Protein AF-A0A1Z9PW45-F1 (afdb_monomer_lite)

Foldseek 3Di:
DEDEPVVVQVVLVVQQKHFAEFEDEPQFTAWTWIARRPPRAIAIAGEDPVYGYGDDPPHHYKYWDFDDQPPDDDPLCVLLVVPDPPPDDPDPPPPDPVVPDPCPVVVVVVVVPPPPPPDPDDPVNSVVVSVVVVVQVVCLVLPVPPQKWKWKDAAQWIWTQDPVRDITIIGIPPDGDPRDIDIHIYHYPVCCVVCVNCVVVSRVVSVVSSVVVVVVVVVVVVVVVVVVVVCVVVVVVVVVVLVVVLVVLVVVLVVLVVVLVVLVVVLVVLVVVLVVLVVVPPPDDDPVSVVVSVVSNVVSVVVNVVSVVVNVVSVVVNVVSVVVSVVSVVVVVVVVVSVVSVVVSVVVVVVVVVVD

Structure (mmCIF, N/CA/C/O backbone):
data_AF-A0A1Z9PW45-F1
#
_entry.id   AF-A0A1Z9PW45-F1
#
loop_
_atom_site.group_PDB
_atom_site.id
_atom_site.type_symbol
_atom_site.label_atom_id
_atom_site.label_alt_id
_atom_site.label_comp_id
_atom_site.label_asym_id
_atom_site.label_entity_id
_atom_site.label_seq_id
_atom_site.pdbx_PDB_ins_code
_atom_site.Cartn_x
_atom_site.Cartn_y
_atom_site.Cartn_z
_atom_site.occupancy
_atom_site.B_iso_or_equiv
_atom_site.auth_seq_id
_atom_site.auth_comp_id
_atom_site.auth_asym_id
_atom_site.auth_atom_id
_atom_site.pdbx_PDB_model_num
ATOM 1 N N . MET A 1 1 ? 29.075 20.748 -27.378 1.00 46.56 1 MET A N 1
ATOM 2 C CA . MET A 1 1 ? 29.720 20.042 -28.518 1.00 46.56 1 MET A CA 1
ATOM 3 C C . MET A 1 1 ? 28.614 19.424 -29.353 1.00 46.56 1 MET A C 1
ATOM 5 O O . MET A 1 1 ? 27.861 18.635 -28.797 1.00 46.56 1 MET A O 1
ATOM 9 N N . SER A 1 2 ? 28.481 19.787 -30.630 1.00 52.50 2 SER A N 1
ATOM 10 C CA . SER A 1 2 ? 27.418 19.263 -31.496 1.00 52.50 2 SER A CA 1
ATOM 11 C C . SER A 1 2 ? 27.718 17.816 -31.904 1.00 52.50 2 SER A C 1
ATOM 13 O O . SER A 1 2 ? 28.616 17.524 -32.699 1.00 52.50 2 SER A O 1
ATOM 15 N N . LEU A 1 3 ? 26.982 16.880 -31.311 1.00 64.94 3 LEU A N 1
ATOM 16 C CA . LEU A 1 3 ? 27.004 15.465 -31.675 1.00 64.94 3 LEU A CA 1
ATOM 17 C C . LEU A 1 3 ? 25.865 15.213 -32.659 1.00 64.94 3 LEU A C 1
ATOM 19 O O . LEU A 1 3 ? 24.746 15.655 -32.436 1.00 64.94 3 LEU A O 1
ATOM 23 N N . SER A 1 4 ? 26.130 14.494 -33.751 1.00 75.50 4 SER A N 1
ATOM 24 C CA . SER A 1 4 ? 25.072 14.143 -34.701 1.00 75.50 4 SER A CA 1
ATOM 25 C C . SER A 1 4 ? 24.532 12.739 -34.439 1.00 75.50 4 SER A C 1
ATOM 27 O O . SER A 1 4 ? 25.301 11.781 -34.302 1.00 75.50 4 SER A O 1
ATOM 29 N N . ILE A 1 5 ? 23.201 12.601 -34.453 1.00 77.62 5 ILE A N 1
ATOM 30 C CA . ILE A 1 5 ? 22.491 11.315 -34.313 1.00 77.62 5 ILE A CA 1
ATOM 31 C C . ILE A 1 5 ? 23.009 10.300 -35.341 1.00 77.62 5 ILE A C 1
ATOM 33 O O . ILE A 1 5 ? 23.229 9.134 -35.028 1.00 77.62 5 ILE A O 1
ATOM 37 N N . ASN A 1 6 ? 23.318 10.757 -36.557 1.00 78.12 6 ASN A N 1
ATOM 38 C CA . ASN A 1 6 ? 23.857 9.911 -37.623 1.00 78.12 6 ASN A CA 1
ATOM 39 C C . ASN A 1 6 ? 25.238 9.313 -37.300 1.00 78.12 6 ASN A C 1
ATOM 41 O O . ASN A 1 6 ? 25.523 8.185 -37.705 1.00 78.12 6 ASN A O 1
ATOM 45 N N . LYS A 1 7 ? 26.111 10.035 -36.581 1.00 80.56 7 LYS A N 1
ATOM 46 C CA . LYS A 1 7 ? 27.404 9.488 -36.135 1.00 80.56 7 LYS A CA 1
ATOM 47 C C . LYS A 1 7 ? 27.197 8.440 -35.043 1.00 80.56 7 LYS A C 1
ATOM 49 O O . LYS A 1 7 ? 27.779 7.362 -35.143 1.00 80.56 7 LYS A O 1
ATOM 54 N N . LEU A 1 8 ? 26.326 8.720 -34.073 1.00 81.12 8 LEU A N 1
ATOM 55 C CA . LEU A 1 8 ? 25.964 7.769 -33.018 1.00 81.12 8 LEU A CA 1
ATOM 56 C C . LEU A 1 8 ? 25.347 6.491 -33.609 1.00 81.12 8 LEU A C 1
ATOM 58 O O . LEU A 1 8 ? 25.787 5.391 -33.290 1.00 81.12 8 LEU A O 1
ATOM 62 N N . GLY A 1 9 ? 24.418 6.625 -34.558 1.00 81.81 9 GLY A N 1
ATOM 63 C CA . GLY A 1 9 ? 23.798 5.496 -35.250 1.00 81.81 9 GLY A CA 1
ATOM 64 C C . GLY A 1 9 ? 24.804 4.609 -35.989 1.00 81.81 9 GLY A C 1
ATOM 65 O O . GLY A 1 9 ? 24.671 3.390 -35.971 1.00 81.81 9 GLY A O 1
ATOM 66 N N . LYS A 1 10 ? 25.860 5.180 -36.591 1.00 83.75 10 LYS A N 1
ATOM 67 C CA . LYS A 1 10 ? 26.942 4.389 -37.212 1.00 83.75 10 LYS A CA 1
ATOM 68 C C . LYS A 1 10 ? 27.765 3.606 -36.189 1.00 83.75 10 LYS A C 1
ATOM 70 O O . LYS A 1 10 ? 28.232 2.519 -36.512 1.00 83.75 10 LYS A O 1
ATOM 75 N N . ILE A 1 11 ? 27.978 4.156 -34.995 1.00 84.06 11 ILE A N 1
ATOM 76 C CA . ILE A 1 11 ? 28.721 3.489 -33.917 1.00 84.06 11 ILE A CA 1
ATOM 77 C C . ILE A 1 11 ? 27.884 2.344 -33.337 1.00 84.06 11 ILE A C 1
ATOM 79 O O . ILE A 1 11 ? 28.384 1.230 -33.223 1.00 84.06 11 ILE A O 1
ATOM 83 N N . LEU A 1 12 ? 26.603 2.600 -33.066 1.00 84.12 12 LEU A N 1
ATOM 84 C CA . LEU A 1 12 ? 25.647 1.610 -32.567 1.00 84.12 12 LEU A CA 1
ATOM 85 C C . LEU A 1 12 ? 25.460 0.441 -33.546 1.00 84.12 12 LEU A C 1
ATOM 87 O O . LEU A 1 12 ? 25.544 -0.715 -33.140 1.00 84.12 12 LEU A O 1
ATOM 91 N N . LYS A 1 13 ? 25.332 0.723 -34.850 1.00 84.56 13 LYS A N 1
ATOM 92 C CA . LYS A 1 13 ? 25.194 -0.319 -35.884 1.00 84.56 13 LYS A CA 1
ATOM 93 C C . LYS A 1 13 ? 26.393 -1.261 -35.978 1.00 84.56 13 LYS A C 1
ATOM 95 O O . LYS A 1 13 ? 26.223 -2.401 -36.378 1.00 84.56 13 LYS A O 1
ATOM 100 N N . LYS A 1 14 ? 27.602 -0.813 -35.616 1.00 83.50 14 LYS A N 1
ATOM 101 C CA . LYS A 1 14 ? 28.796 -1.684 -35.567 1.00 83.50 14 LYS A CA 1
ATOM 102 C C . LYS A 1 14 ? 28.764 -2.687 -34.407 1.00 83.50 14 LYS A C 1
ATOM 104 O O . LYS A 1 14 ? 29.667 -3.513 -34.307 1.00 83.50 14 LYS A O 1
ATOM 109 N N . LYS A 1 15 ? 27.802 -2.544 -33.498 1.00 82.38 15 LYS A N 1
ATOM 110 C CA . LYS A 1 15 ? 27.625 -3.335 -32.277 1.00 82.38 15 LYS A CA 1
ATOM 111 C C . LYS A 1 15 ? 26.201 -3.885 -32.180 1.00 82.38 15 LYS A C 1
ATOM 113 O O . LYS A 1 15 ? 25.702 -4.060 -31.079 1.00 82.38 15 LYS A O 1
ATOM 118 N N . ASP A 1 16 ? 25.546 -4.068 -33.326 1.00 85.62 16 ASP A N 1
ATOM 119 C CA . ASP A 1 16 ? 24.215 -4.673 -33.440 1.00 85.62 16 ASP A CA 1
ATOM 120 C C . ASP A 1 16 ? 23.095 -3.916 -32.705 1.00 85.62 16 ASP A C 1
ATOM 122 O O . ASP A 1 16 ? 22.067 -4.480 -32.328 1.00 85.62 16 ASP A O 1
ATOM 126 N N . TRP A 1 17 ? 23.259 -2.595 -32.563 1.00 86.56 17 TRP A N 1
ATOM 127 C CA . TRP A 1 17 ? 22.232 -1.682 -32.064 1.00 86.56 17 TRP A CA 1
ATOM 128 C C . TRP A 1 17 ? 21.680 -0.793 -33.182 1.00 86.56 17 TRP A C 1
ATOM 130 O O . TRP A 1 17 ? 22.425 -0.196 -33.964 1.00 86.56 17 TRP A O 1
ATOM 140 N N . ILE A 1 18 ? 20.357 -0.639 -33.225 1.00 87.94 18 ILE A N 1
ATOM 141 C CA . ILE A 1 18 ? 19.654 0.215 -34.189 1.00 87.94 18 ILE A CA 1
ATOM 142 C C . ILE A 1 18 ? 18.841 1.271 -33.443 1.00 87.94 18 ILE A C 1
ATOM 144 O O . ILE A 1 18 ? 18.120 0.956 -32.502 1.00 87.94 18 ILE A O 1
ATOM 148 N N . ILE A 1 19 ? 18.931 2.526 -33.887 1.00 87.06 19 ILE A N 1
ATOM 149 C CA . ILE A 1 19 ? 18.067 3.609 -33.404 1.00 87.06 19 ILE A CA 1
ATOM 150 C C . ILE A 1 19 ? 16.671 3.423 -34.000 1.00 87.06 19 ILE A C 1
ATOM 152 O O . ILE A 1 19 ? 16.528 3.373 -35.222 1.00 87.06 19 ILE A O 1
ATOM 156 N N . LYS A 1 20 ? 15.658 3.327 -33.137 1.00 85.06 20 LYS A N 1
ATOM 157 C CA . LYS A 1 20 ? 14.257 3.134 -33.520 1.00 85.06 20 LYS A CA 1
ATOM 158 C C . LYS A 1 20 ? 13.473 4.444 -33.493 1.00 85.06 20 LYS A C 1
ATOM 160 O O . LYS A 1 20 ? 12.796 4.762 -34.463 1.00 85.06 20 LYS A O 1
ATOM 165 N N . LYS A 1 21 ? 13.556 5.178 -32.381 1.00 86.44 21 LYS A N 1
ATOM 166 C CA . LYS A 1 21 ? 12.777 6.397 -32.119 1.00 86.44 21 LYS A CA 1
ATOM 167 C C . LYS A 1 21 ? 13.630 7.432 -31.411 1.00 86.44 21 LYS A C 1
ATOM 169 O O . LYS A 1 21 ? 14.526 7.074 -30.643 1.00 86.44 21 LYS A O 1
ATOM 174 N N . THR A 1 22 ? 13.320 8.698 -31.630 1.00 86.31 22 THR A N 1
ATOM 175 C CA . THR A 1 22 ? 13.886 9.815 -30.877 1.00 86.31 22 THR A CA 1
ATOM 176 C C . THR A 1 22 ? 12.772 10.544 -30.143 1.00 86.31 22 THR A C 1
ATOM 178 O O . THR A 1 22 ? 11.649 10.634 -30.633 1.00 86.31 22 THR A O 1
ATOM 181 N N . PHE A 1 23 ? 13.078 11.042 -28.952 1.00 85.81 23 PHE A N 1
ATOM 182 C CA . PHE A 1 23 ? 12.145 11.805 -28.138 1.00 85.81 23 PHE A CA 1
ATOM 183 C C . PHE A 1 23 ? 12.730 13.178 -27.853 1.00 85.81 23 PHE A C 1
ATOM 185 O O . PHE A 1 23 ? 13.861 13.281 -27.359 1.00 85.81 23 PHE A O 1
ATOM 192 N N . SER A 1 24 ? 11.956 14.218 -28.140 1.00 83.62 24 SER A N 1
ATOM 193 C CA . SER A 1 24 ? 12.410 15.600 -28.071 1.00 83.62 24 SER A CA 1
ATOM 194 C C . SER A 1 24 ? 11.581 16.460 -27.125 1.00 83.62 24 SER A C 1
ATOM 196 O O . SER A 1 24 ? 10.368 16.302 -26.992 1.00 83.62 24 SER A O 1
ATOM 198 N N . VAL A 1 25 ? 12.255 17.405 -26.472 1.00 82.00 25 VAL A N 1
ATOM 199 C CA . VAL A 1 25 ? 11.641 18.486 -25.691 1.00 82.00 25 VAL A CA 1
ATOM 200 C C . VAL A 1 25 ? 12.074 19.792 -26.341 1.00 82.00 25 VAL A C 1
ATOM 202 O O . VAL A 1 25 ? 13.268 20.037 -26.505 1.00 82.00 25 VAL A O 1
ATOM 205 N N . SER A 1 26 ? 11.112 20.619 -26.758 1.00 76.62 26 SER A N 1
ATOM 206 C CA . SER A 1 26 ? 11.378 21.918 -27.402 1.00 76.62 26 SER A CA 1
ATOM 207 C C . SER A 1 26 ? 12.339 21.851 -28.608 1.00 76.62 26 SER A C 1
ATOM 209 O O . SER A 1 26 ? 13.113 22.775 -28.832 1.00 76.62 26 SER A O 1
ATOM 211 N N . GLY A 1 27 ? 12.299 20.759 -29.384 1.00 71.62 27 GLY A N 1
ATOM 212 C CA . GLY A 1 27 ? 13.137 20.560 -30.580 1.00 71.62 27 GLY A CA 1
ATOM 213 C C . GLY A 1 27 ? 14.527 19.964 -30.321 1.00 71.62 27 GLY A C 1
ATOM 214 O O . GLY A 1 27 ? 15.254 19.692 -31.272 1.00 71.62 27 GLY A O 1
ATOM 215 N N . MET A 1 28 ? 14.883 19.707 -29.060 1.00 80.31 28 MET A N 1
ATOM 216 C CA . MET A 1 28 ? 16.151 19.079 -28.676 1.00 80.31 28 MET A CA 1
ATOM 217 C C . MET A 1 28 ? 15.924 17.618 -28.301 1.00 80.31 28 MET A C 1
ATOM 219 O O . MET A 1 28 ? 14.996 17.304 -27.554 1.00 80.31 28 MET A O 1
ATOM 223 N N . CYS A 1 29 ? 16.768 16.715 -28.798 1.00 83.06 29 CYS A N 1
ATOM 224 C CA . CYS A 1 29 ? 16.672 15.290 -28.497 1.00 83.06 29 CYS A CA 1
ATOM 225 C C . CYS A 1 29 ? 17.101 15.016 -27.045 1.00 83.06 29 CYS A C 1
ATOM 227 O O . CYS A 1 29 ? 18.241 15.287 -26.673 1.00 83.06 29 CYS A O 1
ATOM 229 N N . VAL A 1 30 ? 16.207 14.435 -26.241 1.00 85.12 30 VAL A N 1
ATOM 230 C CA . VAL A 1 30 ? 16.452 14.106 -24.823 1.00 85.12 30 VAL A CA 1
ATOM 231 C C . VAL A 1 30 ? 16.630 12.602 -24.622 1.00 85.12 30 VAL A C 1
ATOM 233 O O . VAL A 1 30 ? 17.511 12.184 -23.869 1.00 85.12 30 VAL A O 1
ATOM 236 N N . TYR A 1 31 ? 15.847 11.779 -25.328 1.00 88.31 31 TYR A N 1
ATOM 237 C CA . TYR A 1 31 ? 15.970 10.320 -25.275 1.00 88.31 31 TYR A CA 1
ATOM 238 C C . TYR A 1 31 ? 16.036 9.697 -26.669 1.00 88.31 31 TYR A C 1
ATOM 240 O O . TYR A 1 31 ? 15.393 10.164 -27.607 1.00 88.31 31 TYR A O 1
ATOM 248 N N . ILE A 1 32 ? 16.782 8.600 -26.794 1.00 89.00 32 ILE A N 1
ATOM 249 C CA . ILE A 1 32 ? 16.846 7.777 -28.008 1.00 89.00 32 ILE A CA 1
ATOM 250 C C . ILE A 1 32 ? 16.482 6.335 -27.650 1.00 89.00 32 ILE A C 1
ATOM 252 O O . ILE A 1 32 ? 17.131 5.735 -26.795 1.00 89.00 32 ILE A O 1
ATOM 256 N N . GLU A 1 33 ? 15.483 5.760 -28.324 1.00 89.19 33 GLU A N 1
ATOM 257 C CA . GLU A 1 33 ? 15.202 4.322 -28.264 1.00 89.19 33 GLU A CA 1
ATOM 258 C C . GLU A 1 33 ? 16.148 3.562 -29.180 1.00 89.19 33 GLU A C 1
ATOM 260 O O . GLU A 1 33 ? 16.136 3.754 -30.398 1.00 89.19 33 GLU A O 1
ATOM 265 N N . ILE A 1 34 ? 16.931 2.659 -28.595 1.00 90.00 34 ILE A N 1
ATOM 266 C CA . ILE A 1 34 ? 17.780 1.722 -29.323 1.00 90.00 34 ILE A CA 1
ATOM 267 C C . ILE A 1 34 ? 17.254 0.295 -29.160 1.00 90.00 34 ILE A C 1
ATOM 269 O O . ILE A 1 34 ? 16.737 -0.073 -28.105 1.00 90.00 34 ILE A O 1
ATOM 273 N N . LEU A 1 35 ? 17.399 -0.508 -30.208 1.00 89.25 35 LEU A N 1
ATOM 274 C CA . LEU A 1 35 ? 17.015 -1.915 -30.270 1.00 89.25 35 LEU A CA 1
ATOM 275 C C . LEU A 1 35 ? 18.256 -2.763 -30.548 1.00 89.25 35 LEU A C 1
ATOM 277 O O . LEU A 1 35 ? 18.976 -2.483 -31.507 1.00 89.25 35 LEU A O 1
ATOM 281 N N . HIS A 1 36 ? 18.477 -3.798 -29.743 1.00 88.12 36 HIS A N 1
ATOM 282 C CA . HIS A 1 36 ? 19.478 -4.819 -30.034 1.00 88.12 36 HIS A CA 1
ATOM 283 C C . HIS A 1 36 ? 18.914 -5.818 -31.043 1.00 88.12 36 HIS A C 1
ATOM 285 O O . HIS A 1 36 ? 17.827 -6.358 -30.819 1.00 88.12 36 HIS A O 1
ATOM 291 N N . ILE A 1 37 ? 19.641 -6.076 -32.128 1.00 85.06 37 ILE A N 1
ATOM 292 C CA . ILE A 1 37 ? 19.164 -6.920 -33.233 1.00 85.06 37 ILE A CA 1
ATOM 293 C C . ILE A 1 37 ? 18.942 -8.361 -32.761 1.00 85.06 37 ILE A C 1
ATOM 295 O O . ILE A 1 37 ? 17.867 -8.913 -32.981 1.00 85.06 37 ILE A O 1
ATOM 299 N N . ASP A 1 38 ? 19.908 -8.938 -32.045 1.00 83.12 38 ASP A N 1
ATOM 300 C CA . ASP A 1 38 ? 19.882 -10.374 -31.735 1.00 83.12 38 ASP A CA 1
ATOM 301 C C . ASP A 1 38 ? 18.920 -10.742 -30.601 1.00 83.12 38 ASP A C 1
ATOM 303 O O . ASP A 1 38 ? 18.388 -11.848 -30.559 1.00 83.12 38 ASP A O 1
ATOM 307 N N . SER A 1 39 ? 18.685 -9.820 -29.663 1.00 81.19 39 SER A N 1
ATOM 308 C CA . SER A 1 39 ? 17.869 -10.090 -28.468 1.00 81.19 39 SER A CA 1
ATOM 309 C C . SER A 1 39 ? 16.482 -9.456 -28.530 1.00 81.19 39 SER A C 1
ATOM 311 O O . SER A 1 39 ? 15.639 -9.739 -27.680 1.00 81.19 39 SER A O 1
ATOM 313 N N . GLY A 1 40 ? 16.242 -8.556 -29.491 1.00 81.38 40 GLY A N 1
ATOM 314 C CA . GLY A 1 40 ? 15.007 -7.777 -29.590 1.00 81.38 40 GLY A CA 1
ATOM 315 C C . GLY A 1 40 ? 14.768 -6.825 -28.409 1.00 81.38 40 GLY A C 1
ATOM 316 O O . GLY A 1 40 ? 13.682 -6.254 -28.288 1.00 81.38 40 GLY A O 1
ATOM 317 N N . LYS A 1 41 ? 15.752 -6.647 -27.516 1.00 83.44 41 LYS A N 1
ATOM 318 C CA . LYS A 1 41 ? 15.622 -5.812 -26.316 1.00 83.44 41 LYS A CA 1
ATOM 319 C C . LYS A 1 41 ? 15.823 -4.338 -26.645 1.00 83.44 41 LYS A C 1
ATOM 321 O O . LYS A 1 41 ? 16.719 -3.969 -27.402 1.00 83.44 41 LYS A O 1
ATOM 326 N N . THR A 1 42 ? 14.995 -3.495 -26.032 1.00 87.94 42 THR A N 1
ATOM 327 C CA . THR A 1 42 ? 15.045 -2.038 -26.195 1.00 87.94 42 THR A CA 1
ATOM 328 C C . THR A 1 42 ? 15.621 -1.352 -24.965 1.00 87.94 42 THR A C 1
ATOM 330 O O . THR A 1 42 ? 15.235 -1.687 -23.844 1.00 87.94 42 THR A O 1
ATOM 333 N N . ILE A 1 43 ? 16.477 -0.357 -25.181 1.00 88.88 43 ILE A N 1
ATOM 334 C CA . ILE A 1 43 ? 17.075 0.497 -24.146 1.00 88.88 43 ILE A CA 1
ATOM 335 C C . ILE A 1 43 ? 16.862 1.956 -24.546 1.00 88.88 43 ILE A C 1
ATOM 337 O O . ILE A 1 43 ? 16.809 2.282 -25.732 1.00 88.88 43 ILE A O 1
ATOM 341 N N . PHE A 1 44 ? 16.747 2.837 -23.560 1.00 90.88 44 PHE A N 1
ATOM 342 C CA . PHE A 1 44 ? 16.772 4.277 -23.769 1.00 90.88 44 PHE A CA 1
ATOM 343 C C . PHE A 1 44 ? 18.142 4.856 -23.452 1.00 90.88 44 PHE A C 1
ATOM 345 O O . PHE A 1 44 ? 18.709 4.594 -22.394 1.00 90.88 44 PHE A O 1
ATOM 352 N N . ILE A 1 45 ? 18.652 5.681 -24.360 1.00 88.81 45 ILE A N 1
ATOM 353 C CA . ILE A 1 45 ? 19.817 6.523 -24.109 1.00 88.81 45 ILE A CA 1
ATOM 354 C C . ILE A 1 45 ? 19.316 7.913 -23.731 1.00 88.81 45 ILE A C 1
ATOM 356 O O . ILE A 1 45 ? 18.630 8.546 -24.530 1.00 88.81 45 ILE A O 1
ATOM 360 N N . TYR A 1 46 ? 19.675 8.390 -22.544 1.00 89.44 46 TYR A N 1
ATOM 361 C CA . TYR A 1 46 ? 19.481 9.769 -22.119 1.00 89.44 46 TYR A CA 1
ATOM 362 C C . TYR A 1 46 ? 20.640 10.647 -22.598 1.00 89.44 46 TYR A C 1
ATOM 364 O O . TYR A 1 46 ? 21.820 10.341 -22.375 1.00 89.44 46 TYR A O 1
ATOM 372 N N . ILE A 1 47 ? 20.292 11.760 -23.239 1.00 86.19 47 ILE A N 1
ATOM 373 C CA . ILE A 1 47 ? 21.227 12.784 -23.695 1.00 86.19 47 ILE A CA 1
ATOM 374 C C . ILE A 1 47 ? 21.279 13.880 -22.624 1.00 86.19 47 ILE A C 1
ATOM 376 O O . ILE A 1 47 ? 20.297 14.595 -22.430 1.00 86.19 47 ILE A O 1
ATOM 380 N N . PRO A 1 48 ? 22.400 14.037 -21.898 1.00 82.00 48 PRO A N 1
ATOM 381 C CA . PRO A 1 48 ? 22.511 15.099 -20.910 1.00 82.00 48 PRO A CA 1
ATOM 382 C C . PRO A 1 48 ? 22.584 16.475 -21.577 1.00 82.00 48 PRO A C 1
ATOM 384 O O . PRO A 1 48 ? 23.185 16.630 -22.638 1.00 82.00 48 PRO A O 1
ATOM 387 N N . SER A 1 49 ? 22.064 17.489 -20.882 1.00 78.81 49 SER A N 1
ATOM 388 C CA . SER A 1 49 ? 21.902 18.875 -21.356 1.00 78.81 49 SER A CA 1
ATOM 389 C C . SER A 1 49 ? 23.184 19.591 -21.796 1.00 78.81 49 SER A C 1
ATOM 391 O O . SER A 1 49 ? 23.114 20.650 -22.404 1.00 78.81 49 SER A O 1
ATOM 393 N N . LYS A 1 50 ? 24.366 19.032 -21.508 1.00 77.50 50 LYS A N 1
ATOM 394 C CA . LYS A 1 50 ? 25.653 19.531 -22.025 1.00 77.50 50 LYS A CA 1
ATOM 395 C C . LYS A 1 50 ? 25.867 19.246 -23.521 1.00 77.50 50 LYS A C 1
ATOM 397 O O . LYS A 1 50 ? 26.825 19.758 -24.110 1.00 77.50 50 LYS A O 1
ATOM 402 N N . TYR A 1 51 ? 25.036 18.390 -24.116 1.00 77.62 51 TYR A N 1
ATOM 403 C CA . TYR A 1 51 ? 25.072 18.058 -25.534 1.00 77.62 51 TYR A CA 1
ATOM 404 C C . TYR A 1 51 ? 23.825 18.579 -26.235 1.00 77.62 51 TYR A C 1
ATOM 406 O O . TYR A 1 51 ? 22.706 18.266 -25.843 1.00 77.62 51 TYR A O 1
ATOM 414 N N . ASP A 1 52 ? 24.055 19.298 -27.327 1.00 72.38 52 ASP A N 1
ATOM 415 C CA . ASP A 1 52 ? 23.007 19.783 -28.211 1.00 72.38 52 ASP A CA 1
ATOM 416 C C . ASP A 1 52 ? 22.899 18.828 -29.395 1.00 72.38 52 ASP A C 1
ATOM 418 O O . ASP A 1 52 ? 23.847 18.677 -30.179 1.00 72.38 52 ASP A O 1
ATOM 422 N N . ILE A 1 53 ? 21.765 18.134 -29.476 1.00 76.44 53 ILE A N 1
ATOM 423 C CA . ILE A 1 53 ? 21.462 17.180 -30.538 1.00 76.44 53 ILE A CA 1
ATOM 424 C C . ILE A 1 53 ? 20.095 17.542 -31.116 1.00 76.44 53 ILE A C 1
ATOM 426 O O . ILE A 1 53 ? 19.059 17.276 -30.507 1.00 76.44 53 ILE A O 1
ATOM 430 N N . GLU A 1 54 ? 20.110 18.144 -32.301 1.00 73.44 54 GLU A N 1
ATOM 431 C CA . GLU A 1 54 ? 18.900 18.409 -33.079 1.00 73.44 54 GLU A CA 1
ATOM 432 C C . GLU A 1 54 ? 18.330 17.096 -33.628 1.00 73.44 54 GLU A C 1
ATOM 434 O O . GLU A 1 54 ? 19.076 16.179 -34.006 1.00 73.44 54 GLU A O 1
ATOM 439 N N . THR A 1 55 ? 17.001 16.992 -33.668 1.00 66.94 55 THR A N 1
ATOM 440 C CA . THR A 1 55 ? 16.337 15.836 -34.267 1.00 66.94 55 THR A CA 1
ATOM 441 C C . THR A 1 55 ? 16.488 15.883 -35.786 1.00 66.94 55 THR A C 1
ATOM 443 O O . THR A 1 55 ? 16.319 16.917 -36.426 1.00 66.94 55 THR A O 1
ATOM 446 N N . THR A 1 56 ? 16.880 14.759 -36.388 1.00 63.62 56 THR A N 1
ATOM 447 C CA . THR A 1 56 ? 17.013 14.652 -37.849 1.00 63.62 56 THR A CA 1
ATOM 448 C C . THR A 1 56 ? 15.798 13.958 -38.437 1.00 63.62 56 THR A C 1
ATOM 450 O O . THR A 1 56 ? 15.384 12.934 -37.899 1.00 63.62 56 THR A O 1
ATOM 453 N N . GLU A 1 57 ? 15.334 14.420 -39.600 1.00 59.25 57 GLU A N 1
ATOM 454 C CA . GLU A 1 57 ? 14.146 13.922 -40.326 1.00 59.25 57 GLU A CA 1
ATOM 455 C C . GLU A 1 57 ? 14.150 12.409 -40.634 1.00 59.25 57 GLU A C 1
ATOM 457 O O . GLU A 1 57 ? 13.126 11.835 -40.987 1.00 59.25 57 GLU A O 1
ATOM 462 N N . ASN A 1 58 ? 15.294 11.738 -40.488 1.00 63.91 58 ASN A N 1
ATOM 463 C CA . ASN A 1 58 ? 15.466 10.323 -40.816 1.00 63.91 58 ASN A CA 1
ATOM 464 C C . ASN A 1 58 ? 14.878 9.340 -39.783 1.00 63.91 58 ASN A C 1
ATOM 466 O O . ASN A 1 58 ? 14.875 8.139 -40.052 1.00 63.91 58 ASN A O 1
ATOM 470 N N . TYR A 1 59 ? 14.448 9.802 -38.605 1.00 70.50 59 TYR A N 1
ATOM 471 C CA . TYR A 1 59 ? 13.928 8.947 -37.530 1.00 70.50 59 TYR A CA 1
ATOM 472 C C . TYR A 1 59 ? 12.560 9.440 -37.050 1.00 70.50 59 TYR A C 1
ATOM 474 O O . TYR A 1 59 ? 12.261 10.628 -37.143 1.00 70.50 59 TYR A O 1
ATOM 482 N N . GLU A 1 60 ? 11.735 8.532 -36.516 1.00 74.94 60 GLU A N 1
ATOM 483 C CA . GLU A 1 60 ? 10.472 8.915 -35.877 1.00 74.94 60 GLU A CA 1
ATOM 484 C C . GLU A 1 60 ? 10.755 9.769 -34.632 1.00 74.94 60 GLU A C 1
ATOM 486 O O . GLU A 1 60 ? 11.305 9.267 -33.646 1.00 74.94 60 GLU A O 1
ATOM 491 N N . ASP A 1 61 ? 10.370 11.044 -34.689 1.00 78.19 61 ASP A N 1
ATOM 492 C CA . ASP A 1 61 ? 10.521 12.007 -33.599 1.00 78.19 61 ASP A CA 1
ATOM 493 C C . ASP A 1 61 ? 9.198 12.210 -32.856 1.00 78.19 61 ASP A C 1
ATOM 495 O O . ASP A 1 61 ? 8.167 12.528 -33.455 1.00 78.19 61 ASP A O 1
ATOM 499 N N . TYR A 1 62 ? 9.238 12.037 -31.537 1.00 80.62 62 TYR A N 1
ATOM 500 C CA . TYR A 1 62 ? 8.090 12.189 -30.655 1.00 80.62 62 TYR A CA 1
ATOM 501 C C . TYR A 1 62 ? 8.326 13.309 -29.645 1.00 80.62 62 TYR A C 1
ATOM 503 O O . TYR A 1 62 ? 9.282 13.283 -28.868 1.00 80.62 62 TYR A O 1
ATOM 511 N N . LYS A 1 63 ? 7.404 14.273 -29.612 1.00 79.56 63 LYS A N 1
ATOM 512 C CA . LYS A 1 63 ? 7.467 15.405 -28.685 1.00 79.56 63 LYS A CA 1
ATOM 513 C C . LYS A 1 63 ? 6.992 14.997 -27.294 1.00 79.56 63 LYS A C 1
ATOM 515 O O . LYS A 1 63 ? 5.922 14.400 -27.149 1.00 79.56 63 LYS A O 1
ATOM 520 N N . LEU A 1 64 ? 7.790 15.346 -26.290 1.00 80.69 64 LEU A N 1
ATOM 521 C CA . LEU A 1 64 ? 7.520 15.136 -24.873 1.00 80.69 64 LEU A CA 1
ATOM 522 C C . LEU A 1 64 ? 7.024 16.432 -24.224 1.00 80.69 64 LEU A C 1
ATOM 524 O O . LEU A 1 64 ? 7.696 17.462 -24.292 1.00 80.69 64 LEU A O 1
ATOM 528 N N . HIS A 1 65 ? 5.890 16.353 -23.531 1.00 79.12 65 HIS A N 1
ATOM 529 C CA . HIS A 1 65 ? 5.368 17.428 -22.683 1.00 79.12 65 HIS A CA 1
ATOM 530 C C . HIS A 1 65 ? 5.432 17.027 -21.221 1.00 79.12 65 HIS A C 1
ATOM 532 O O . HIS A 1 65 ? 4.971 15.943 -20.868 1.00 79.12 65 HIS A O 1
ATOM 538 N N . TYR A 1 66 ? 5.977 17.899 -20.378 1.00 77.50 66 TYR A N 1
ATOM 539 C CA . TYR A 1 66 ? 6.097 17.639 -18.947 1.00 77.50 66 TYR A CA 1
ATOM 540 C C . TYR A 1 66 ? 4.718 17.523 -18.284 1.00 77.50 66 TYR A C 1
ATOM 542 O O . TYR A 1 66 ? 3.806 18.293 -18.587 1.00 77.50 66 TYR A O 1
ATOM 550 N N . LEU A 1 67 ? 4.578 16.555 -17.383 1.00 75.44 67 LEU A N 1
ATOM 551 C CA . LEU A 1 67 ? 3.394 16.350 -16.562 1.00 75.44 67 LEU A CA 1
ATOM 552 C C . LEU A 1 67 ? 3.752 16.586 -15.098 1.00 75.44 67 LEU A C 1
ATOM 554 O O . LEU A 1 67 ? 4.569 15.869 -14.524 1.00 75.44 67 LEU A O 1
ATOM 558 N N . GLU A 1 68 ? 3.097 17.557 -14.474 1.00 65.31 68 GLU A N 1
ATOM 559 C CA . GLU A 1 68 ? 3.167 17.738 -13.027 1.00 65.31 68 GLU A CA 1
ATOM 560 C C . GLU A 1 68 ? 2.236 16.728 -12.347 1.00 65.31 68 GLU A C 1
ATOM 562 O O . GLU A 1 68 ? 1.019 16.741 -12.543 1.00 65.31 68 GLU A O 1
ATOM 567 N N . VAL A 1 69 ? 2.811 15.819 -11.559 1.00 62.53 69 VAL A N 1
ATOM 568 C CA . VAL A 1 69 ? 2.060 14.851 -10.754 1.00 62.53 69 VAL A CA 1
ATOM 569 C C . VAL A 1 69 ? 2.271 15.206 -9.287 1.00 62.53 69 VAL A C 1
ATOM 571 O O . VAL A 1 69 ? 3.391 15.118 -8.791 1.00 62.53 69 VAL A O 1
ATOM 574 N N . ASN A 1 70 ? 1.199 15.591 -8.587 1.00 58.28 70 ASN A N 1
ATOM 575 C CA . ASN A 1 70 ? 1.266 15.899 -7.157 1.00 58.28 70 ASN A CA 1
ATOM 576 C C . ASN A 1 70 ? 1.779 14.679 -6.372 1.00 58.28 70 ASN A C 1
ATOM 578 O O . ASN A 1 70 ? 1.202 13.591 -6.438 1.00 58.28 70 ASN A O 1
ATOM 582 N N . GLU A 1 71 ? 2.869 14.875 -5.628 1.00 54.94 71 GLU A N 1
ATOM 583 C CA . GLU A 1 71 ? 3.626 13.823 -4.932 1.00 54.94 71 GLU A CA 1
ATOM 584 C C . GLU A 1 71 ? 2.921 13.272 -3.677 1.00 54.94 71 GLU A C 1
ATOM 586 O O . GLU A 1 71 ? 3.350 12.266 -3.097 1.00 54.94 71 GLU A O 1
ATOM 591 N N . GLU A 1 72 ? 1.829 13.909 -3.257 1.00 47.06 72 GLU A N 1
ATOM 592 C CA . GLU A 1 72 ? 1.039 13.524 -2.093 1.00 47.06 72 GLU A CA 1
ATOM 593 C C . GLU A 1 72 ? 0.047 12.420 -2.466 1.00 47.06 72 GLU A C 1
ATOM 595 O O . GLU A 1 72 ? -0.986 12.638 -3.094 1.00 47.06 72 GLU A O 1
ATOM 600 N N . GLY A 1 73 ? 0.382 11.189 -2.092 1.00 45.09 73 GLY A N 1
ATOM 601 C CA . GLY A 1 73 ? -0.500 10.043 -2.257 1.00 45.09 73 GLY A CA 1
ATOM 602 C C . GLY A 1 73 ? -0.485 9.197 -1.000 1.00 45.09 73 GLY A C 1
ATOM 603 O O . GLY A 1 73 ? 0.251 8.208 -0.948 1.00 45.09 73 GLY A O 1
ATOM 604 N N . ASN A 1 74 ? -1.270 9.591 0.003 1.00 41.38 74 ASN A N 1
ATOM 605 C CA . ASN A 1 74 ? -1.484 8.776 1.187 1.00 41.38 74 ASN A CA 1
ATOM 606 C C . ASN A 1 74 ? -2.443 7.633 0.825 1.00 41.38 74 ASN A C 1
ATOM 608 O O . ASN A 1 74 ? -3.549 7.849 0.347 1.00 41.38 74 ASN A O 1
ATOM 612 N N . ILE A 1 75 ? -1.989 6.394 1.003 1.00 48.75 75 ILE A N 1
ATOM 613 C CA . ILE A 1 75 ? -2.712 5.197 0.553 1.00 48.75 75 ILE A CA 1
ATOM 614 C C . ILE A 1 75 ? -4.061 5.097 1.275 1.00 48.75 75 ILE A C 1
ATOM 616 O O . ILE A 1 75 ? -5.064 4.746 0.676 1.00 48.75 75 ILE A O 1
ATOM 620 N N . THR A 1 76 ? -4.113 5.433 2.560 1.00 44.53 76 THR A N 1
ATOM 621 C CA . THR A 1 76 ? -5.328 5.262 3.360 1.00 44.53 76 THR A CA 1
ATOM 622 C C . THR A 1 76 ? -6.461 6.209 2.977 1.00 44.53 76 THR A C 1
ATOM 624 O O . THR A 1 76 ? -7.602 5.795 3.113 1.00 44.53 76 THR A O 1
ATOM 627 N N . SER A 1 77 ? -6.188 7.425 2.485 1.00 45.62 77 SER A N 1
ATOM 628 C CA . SER A 1 77 ? -7.244 8.358 2.051 1.00 45.62 77 SER A CA 1
ATOM 629 C C . SER A 1 77 ? -7.830 7.944 0.702 1.00 45.62 77 SER A C 1
ATOM 631 O O . SER A 1 77 ? -9.037 7.774 0.598 1.00 45.62 77 SER A O 1
ATOM 633 N N . ASP A 1 78 ? -6.981 7.624 -0.282 1.00 44.69 78 ASP A N 1
ATOM 634 C CA . ASP A 1 78 ? -7.426 7.266 -1.640 1.00 44.69 78 ASP A CA 1
ATOM 635 C C . ASP A 1 78 ? -8.295 5.990 -1.688 1.00 44.69 78 ASP A C 1
ATOM 637 O O . ASP A 1 78 ? -9.079 5.804 -2.614 1.00 44.69 78 ASP A O 1
ATOM 641 N N . TYR A 1 79 ? -8.133 5.079 -0.721 1.00 43.97 79 TYR A N 1
ATOM 642 C CA . TYR A 1 79 ? -8.943 3.858 -0.606 1.00 43.97 79 TYR A CA 1
ATOM 643 C C . TYR A 1 79 ? -10.104 3.985 0.398 1.00 43.97 79 TYR A C 1
ATOM 645 O O . TYR A 1 79 ? -10.997 3.139 0.380 1.00 43.97 79 TYR A O 1
ATOM 653 N N . ALA A 1 80 ? -10.098 4.996 1.274 1.00 40.31 80 ALA A N 1
ATOM 654 C CA . ALA A 1 80 ? -11.202 5.275 2.198 1.00 40.31 80 ALA A CA 1
ATOM 655 C C . ALA A 1 80 ? -12.270 6.187 1.569 1.00 40.31 80 ALA A C 1
ATOM 657 O O . ALA A 1 80 ? -13.448 6.033 1.882 1.00 40.31 80 ALA A O 1
ATOM 658 N N . GLU A 1 81 ? -11.877 7.080 0.656 1.00 41.50 81 GLU A N 1
ATOM 659 C CA . GLU A 1 81 ? -12.769 8.064 0.022 1.00 41.50 81 GLU A CA 1
ATOM 660 C C . GLU A 1 81 ? -13.774 7.449 -0.973 1.00 41.50 81 GLU A C 1
ATOM 662 O O . GLU A 1 81 ? -14.810 8.046 -1.247 1.00 41.50 81 GLU A O 1
ATOM 667 N N . ASP A 1 82 ? -13.554 6.220 -1.455 1.00 41.59 82 ASP A N 1
ATOM 668 C CA . ASP A 1 82 ? -14.475 5.551 -2.394 1.00 41.59 82 ASP A CA 1
ATOM 669 C C . ASP A 1 82 ? -15.782 5.038 -1.746 1.00 41.59 82 ASP A C 1
ATOM 671 O O . ASP A 1 82 ? -16.644 4.500 -2.447 1.00 41.59 82 ASP A O 1
ATOM 675 N N . ASN A 1 83 ? -15.955 5.187 -0.427 1.00 36.34 83 ASN A N 1
ATOM 676 C CA . ASN A 1 83 ? -17.129 4.680 0.291 1.00 36.34 83 ASN A CA 1
ATOM 677 C C . ASN A 1 83 ? -18.127 5.757 0.755 1.00 36.34 83 ASN A C 1
ATOM 679 O O . ASN A 1 83 ? -19.156 5.378 1.315 1.00 36.34 83 ASN A O 1
ATOM 683 N N . GLU A 1 84 ? -17.892 7.055 0.513 1.00 35.84 84 GLU A N 1
ATOM 684 C CA . GLU A 1 84 ? -18.783 8.110 1.042 1.00 35.84 84 GLU A CA 1
ATOM 685 C C . GLU A 1 84 ? -19.796 8.725 0.060 1.00 35.84 84 GLU A C 1
ATOM 687 O O . GLU A 1 84 ? -20.750 9.329 0.535 1.00 35.84 84 GLU A O 1
ATOM 692 N N . GLU A 1 85 ? -19.748 8.500 -1.262 1.00 38.03 85 GLU A N 1
ATOM 693 C CA . GLU A 1 85 ? -20.777 9.061 -2.169 1.00 38.03 85 GLU A CA 1
ATOM 694 C C . GLU A 1 85 ? -21.246 8.089 -3.270 1.00 38.03 85 GLU A C 1
ATOM 696 O O . GLU A 1 85 ? -21.129 8.308 -4.474 1.00 38.03 85 GLU A O 1
ATOM 701 N N . LYS A 1 86 ? -21.891 7.006 -2.828 1.00 32.69 86 LYS A N 1
ATOM 702 C CA . LYS A 1 86 ? -23.152 6.547 -3.438 1.00 32.69 86 LYS A CA 1
ATOM 703 C C . LYS A 1 86 ? -24.294 6.792 -2.452 1.00 32.69 86 LYS A C 1
ATOM 705 O O . LYS A 1 86 ? -25.051 5.882 -2.129 1.00 32.69 86 LYS A O 1
ATOM 710 N N . TYR A 1 87 ? -24.409 8.027 -1.970 1.00 30.62 87 TYR A N 1
ATOM 711 C CA . TYR A 1 87 ? -25.710 8.529 -1.559 1.00 30.62 87 TYR A CA 1
ATOM 712 C C . TYR A 1 87 ? -26.432 8.967 -2.828 1.00 30.62 87 TYR A C 1
ATOM 714 O O . TYR A 1 87 ? -26.088 9.946 -3.484 1.00 30.62 87 TYR A O 1
ATOM 722 N N . THR A 1 88 ? -27.378 8.132 -3.228 1.00 29.44 88 THR A N 1
ATOM 723 C CA . THR A 1 88 ? -28.423 8.469 -4.182 1.00 29.44 88 THR A CA 1
ATOM 724 C C . THR A 1 88 ? -29.187 9.711 -3.726 1.00 29.44 88 THR A C 1
ATOM 726 O O . THR A 1 88 ? -29.529 9.822 -2.553 1.00 29.44 88 THR A O 1
ATOM 729 N N . GLU A 1 89 ? -29.485 10.554 -4.716 1.00 31.14 89 GLU A N 1
ATOM 730 C CA . GLU A 1 89 ? -30.517 11.597 -4.750 1.00 31.14 89 GLU A CA 1
ATOM 731 C C . GLU A 1 89 ? -30.304 12.827 -3.856 1.00 31.14 89 GLU A C 1
ATOM 733 O O . GLU A 1 89 ? -30.657 12.870 -2.684 1.00 31.14 89 GLU A O 1
ATOM 738 N N . ILE A 1 90 ? -29.857 13.911 -4.498 1.00 28.05 90 ILE A N 1
ATOM 739 C CA . ILE A 1 90 ? -30.527 15.194 -4.295 1.00 28.05 90 ILE A CA 1
ATOM 740 C C . ILE A 1 90 ? -31.359 15.431 -5.550 1.00 28.05 90 ILE A C 1
ATOM 742 O O . ILE A 1 90 ? -30.856 15.774 -6.622 1.00 28.05 90 ILE A O 1
ATOM 746 N N . GLU A 1 91 ? -32.644 15.139 -5.383 1.00 28.94 91 GLU A N 1
ATOM 747 C CA . GLU A 1 91 ? -33.753 15.633 -6.178 1.00 28.94 91 GLU A CA 1
ATOM 748 C C . GLU A 1 91 ? -33.547 17.121 -6.494 1.00 28.94 91 GLU A C 1
ATOM 750 O O . GLU A 1 91 ? -33.037 17.888 -5.673 1.00 28.94 91 GLU A O 1
ATOM 755 N N . ILE A 1 92 ? -33.964 17.552 -7.686 1.00 36.94 92 ILE A N 1
ATOM 756 C CA . ILE A 1 92 ? -34.201 18.974 -7.944 1.00 36.94 92 ILE A CA 1
ATOM 757 C C . ILE A 1 92 ? -35.367 19.363 -7.045 1.00 36.94 92 ILE A C 1
ATOM 759 O O . ILE A 1 92 ? -36.529 19.305 -7.445 1.00 36.94 92 ILE A O 1
ATOM 763 N N . ASP A 1 93 ? -35.052 19.713 -5.808 1.00 32.59 93 ASP A N 1
ATOM 764 C CA . ASP A 1 93 ? -36.046 20.184 -4.880 1.00 32.59 93 ASP A CA 1
ATOM 765 C C . ASP A 1 93 ? -36.305 21.647 -5.241 1.00 32.59 93 ASP A C 1
ATOM 767 O O . ASP A 1 93 ? -35.511 22.561 -4.991 1.00 32.59 93 ASP A O 1
ATOM 771 N N . HIS A 1 94 ? -37.411 21.854 -5.955 1.00 44.81 94 HIS A N 1
ATOM 772 C CA . HIS A 1 94 ? -38.013 23.154 -6.216 1.00 44.81 94 HIS A CA 1
ATOM 773 C C . HIS A 1 94 ? -38.550 23.744 -4.903 1.00 44.81 94 HIS A C 1
ATOM 775 O O . HIS A 1 94 ? -39.741 24.001 -4.760 1.00 44.81 94 HIS A O 1
ATOM 781 N N . THR A 1 95 ? -37.682 23.980 -3.925 1.00 37.31 95 THR A N 1
ATOM 782 C CA . THR A 1 95 ? -38.047 24.563 -2.636 1.00 37.31 95 THR A CA 1
ATOM 783 C C . THR A 1 95 ? -37.282 25.865 -2.450 1.00 37.31 95 THR A C 1
ATOM 785 O O . THR A 1 95 ? -36.154 25.878 -1.985 1.00 37.31 95 THR A O 1
ATOM 788 N N . GLU A 1 96 ? -37.905 26.961 -2.907 1.00 44.03 96 GLU A N 1
ATOM 789 C CA . GLU A 1 96 ? -37.819 28.394 -2.526 1.00 44.03 96 GLU A CA 1
ATOM 790 C C . GLU A 1 96 ? -36.481 29.076 -2.121 1.00 44.03 96 GLU A C 1
ATOM 792 O O . GLU A 1 96 ? -36.435 30.303 -2.012 1.00 44.03 96 GLU A O 1
ATOM 797 N N . GLN A 1 97 ? -35.352 28.381 -1.992 1.00 40.94 97 GLN A N 1
ATOM 798 C CA . GLN A 1 97 ? -34.070 28.912 -1.518 1.00 40.94 97 GLN A CA 1
ATOM 799 C C . GLN A 1 97 ? -33.209 29.531 -2.632 1.00 40.94 97 GLN A C 1
ATOM 801 O O . GLN A 1 97 ? -32.196 30.175 -2.354 1.00 40.94 97 GLN A O 1
ATOM 806 N N . ILE A 1 98 ? -33.631 29.423 -3.896 1.00 43.84 98 ILE A N 1
ATOM 807 C CA . ILE A 1 98 ? -32.925 30.013 -5.047 1.00 43.84 98 ILE A CA 1
ATOM 808 C C . ILE A 1 98 ? -33.185 31.528 -5.168 1.00 43.84 98 ILE A C 1
ATOM 810 O O . ILE A 1 98 ? -32.376 32.249 -5.748 1.00 43.84 98 ILE A O 1
ATOM 814 N N . ARG A 1 99 ? -34.248 32.073 -4.557 1.00 43.41 99 ARG A N 1
ATOM 815 C CA . ARG A 1 99 ? -34.580 33.507 -4.700 1.00 43.41 99 ARG A CA 1
ATOM 816 C C . ARG A 1 99 ? -33.648 34.471 -3.952 1.00 43.41 99 ARG A C 1
ATOM 818 O O . ARG A 1 99 ? -33.655 35.653 -4.275 1.00 43.41 99 ARG A O 1
ATOM 825 N N . ASN A 1 100 ? -32.812 33.994 -3.022 1.00 45.78 100 ASN A N 1
ATOM 826 C CA . ASN A 1 100 ? -31.970 34.863 -2.182 1.00 45.78 100 ASN A CA 1
ATOM 827 C C . ASN A 1 100 ? -30.453 34.744 -2.396 1.00 45.78 100 ASN A C 1
ATOM 829 O O . ASN A 1 100 ? -29.687 35.366 -1.659 1.00 45.78 100 ASN A O 1
ATOM 833 N N . ARG A 1 101 ? -29.974 34.029 -3.420 1.00 42.59 101 ARG A N 1
ATOM 834 C CA . ARG A 1 101 ? -28.539 34.024 -3.752 1.00 42.59 101 ARG A CA 1
ATOM 835 C C . ARG A 1 101 ? -28.261 34.940 -4.942 1.00 42.59 101 ARG A C 1
ATOM 837 O O . ARG A 1 101 ? -28.250 34.501 -6.082 1.00 42.59 101 ARG A O 1
ATOM 844 N N . LYS A 1 102 ? -27.928 36.204 -4.662 1.00 46.06 102 LYS A N 1
ATOM 845 C CA . LYS A 1 102 ? -27.391 37.178 -5.641 1.00 46.06 102 LYS A CA 1
ATOM 846 C C . LYS A 1 102 ? -26.062 36.761 -6.308 1.00 46.06 102 LYS A C 1
ATOM 848 O O . LYS A 1 102 ? -25.540 37.516 -7.110 1.00 46.06 102 LYS A O 1
ATOM 853 N N . ASN A 1 103 ? -25.534 35.570 -6.017 1.00 47.59 103 ASN A N 1
ATOM 854 C CA . ASN A 1 103 ? -24.203 35.123 -6.435 1.00 47.59 103 ASN A CA 1
ATOM 855 C C . ASN A 1 103 ? -24.221 33.766 -7.164 1.00 47.59 103 ASN A C 1
ATOM 857 O O . ASN A 1 103 ? -23.258 33.011 -7.074 1.00 47.59 103 ASN A O 1
ATOM 861 N N . ILE A 1 104 ? -25.299 33.427 -7.880 1.00 51.03 104 ILE A N 1
ATOM 862 C CA . ILE A 1 104 ? -25.271 32.276 -8.807 1.00 51.03 104 ILE A CA 1
ATOM 863 C C . ILE A 1 104 ? -24.255 32.542 -9.929 1.00 51.03 104 ILE A C 1
ATOM 865 O O . ILE A 1 104 ? -23.522 31.647 -10.333 1.00 51.03 104 ILE A O 1
ATOM 869 N N . GLU A 1 105 ? -24.147 33.796 -10.365 1.00 46.66 105 GLU A N 1
ATOM 870 C CA . GLU A 1 105 ? -23.231 34.219 -11.424 1.00 46.66 105 GLU A CA 1
ATOM 871 C C . GLU A 1 105 ? -21.757 34.100 -11.008 1.00 46.66 105 GLU A C 1
ATOM 873 O O . GLU A 1 105 ? -20.956 33.606 -11.795 1.00 46.66 105 GLU A O 1
ATOM 878 N N . ASN A 1 106 ? -21.412 34.424 -9.752 1.00 51.84 106 ASN A N 1
ATOM 879 C CA . ASN A 1 106 ? -20.066 34.205 -9.197 1.00 51.84 106 ASN A CA 1
ATOM 880 C C . ASN A 1 106 ? -19.725 32.713 -9.060 1.00 51.84 106 ASN A C 1
ATOM 882 O O . ASN A 1 106 ? -18.624 32.301 -9.403 1.00 51.84 106 ASN A O 1
ATOM 886 N N . TYR A 1 107 ? -20.681 31.882 -8.632 1.00 47.31 107 TYR A N 1
ATOM 887 C CA . TYR A 1 107 ? -20.476 30.432 -8.530 1.00 47.31 107 TYR A CA 1
ATOM 888 C C . TYR A 1 107 ? -20.296 29.770 -9.910 1.00 47.31 107 TYR A C 1
ATOM 890 O O . TYR A 1 107 ? -19.504 28.844 -10.069 1.00 47.31 107 TYR A O 1
ATOM 898 N N . LEU A 1 108 ? -20.993 30.273 -10.935 1.00 48.59 108 LEU A N 1
ATOM 899 C CA . LEU A 1 108 ? -20.811 29.833 -12.318 1.00 48.59 108 LEU A CA 1
ATOM 900 C C . LEU A 1 108 ? -19.503 30.365 -12.920 1.00 48.59 108 LEU A C 1
ATOM 902 O O . LEU A 1 108 ? -18.804 29.606 -13.583 1.00 48.59 108 LEU A O 1
ATOM 906 N N . THR A 1 109 ? -19.128 31.625 -12.675 1.00 50.38 109 THR A N 1
ATOM 907 C CA . THR A 1 109 ? -17.867 32.201 -13.188 1.00 50.38 109 THR A CA 1
ATOM 908 C C . THR A 1 109 ? -16.622 31.610 -12.532 1.00 50.38 109 THR A C 1
ATOM 910 O O . THR A 1 109 ? -15.618 31.451 -13.225 1.00 50.38 109 THR A O 1
ATOM 913 N N . ASP A 1 110 ? -16.680 31.196 -11.265 1.00 49.12 110 ASP A N 1
ATOM 914 C CA . ASP A 1 110 ? -15.586 30.452 -10.630 1.00 49.12 110 ASP A CA 1
ATOM 915 C C . ASP A 1 110 ? -15.416 29.045 -11.239 1.00 49.12 110 ASP A C 1
ATOM 917 O O . ASP A 1 110 ? -14.285 28.589 -11.397 1.00 49.12 110 ASP A O 1
ATOM 921 N N . ASN A 1 111 ? -16.493 28.408 -11.723 1.00 45.06 111 ASN A N 1
ATOM 922 C CA . ASN A 1 111 ? -16.397 27.171 -12.518 1.00 45.06 111 ASN A CA 1
ATOM 923 C C . ASN A 1 111 ? -15.805 27.398 -13.926 1.00 45.06 111 ASN A C 1
ATOM 925 O O . ASN A 1 111 ? -15.196 26.487 -14.485 1.00 45.06 111 ASN A O 1
ATOM 929 N N . TYR A 1 112 ? -15.924 28.607 -14.489 1.00 37.16 112 TYR A N 1
ATOM 930 C CA . TYR A 1 112 ? -15.254 28.991 -15.743 1.00 37.16 112 TYR A CA 1
ATOM 931 C C . TYR A 1 112 ? -13.793 29.434 -15.548 1.00 37.16 112 TYR A C 1
ATOM 933 O O . TYR A 1 112 ? -13.047 29.513 -16.522 1.00 37.16 112 TYR A O 1
ATOM 941 N N . ARG A 1 113 ? -13.348 29.679 -14.307 1.00 33.78 113 ARG A N 1
ATOM 942 C CA . ARG A 1 113 ? -11.944 29.968 -13.956 1.00 33.78 113 ARG A CA 1
ATOM 943 C C . ARG A 1 113 ? -11.096 28.709 -13.748 1.00 33.78 113 ARG A C 1
ATOM 945 O O . ARG A 1 113 ? -10.045 28.774 -13.115 1.00 33.78 113 ARG A O 1
ATOM 952 N N . CYS A 1 114 ? -11.499 27.572 -14.308 1.00 32.91 114 CYS A N 1
ATOM 953 C CA . CYS A 1 114 ? -10.577 26.459 -14.491 1.00 32.91 114 CYS A CA 1
ATOM 954 C C . CYS A 1 114 ? -9.633 26.816 -15.651 1.00 32.91 114 CYS A C 1
ATOM 956 O O . CYS A 1 114 ? -10.115 26.970 -16.777 1.00 32.91 114 CYS A O 1
ATOM 958 N N . PRO A 1 115 ? -8.313 26.980 -15.433 1.00 30.88 115 PRO A N 1
ATOM 959 C CA . PRO A 1 115 ? -7.388 27.066 -16.552 1.00 30.88 115 PRO A CA 1
ATOM 960 C C . PRO A 1 115 ? -7.586 25.799 -17.381 1.00 30.88 115 PRO A C 1
ATOM 962 O O . PRO A 1 115 ? -7.468 24.693 -16.858 1.00 30.88 115 PRO A O 1
ATOM 965 N N . ILE A 1 116 ? -7.960 25.971 -18.648 1.00 31.62 116 ILE A N 1
ATOM 966 C CA . ILE A 1 116 ? -8.126 24.881 -19.606 1.00 31.62 116 ILE A CA 1
ATOM 967 C C . ILE A 1 116 ? -6.744 24.242 -19.762 1.00 31.62 116 ILE A C 1
ATOM 969 O O . ILE A 1 116 ? -5.914 24.695 -20.551 1.00 31.62 116 ILE A O 1
ATOM 973 N N . SER A 1 117 ? -6.462 23.234 -18.940 1.00 35.75 117 SER A N 1
ATOM 974 C CA . SER A 1 117 ? -5.291 22.391 -19.078 1.00 35.75 117 SER A CA 1
ATOM 975 C C . SER A 1 117 ? -5.487 21.597 -20.361 1.00 35.75 117 SER A C 1
ATOM 977 O O . SER A 1 117 ? -6.414 20.805 -20.519 1.00 35.75 117 SER A O 1
ATOM 979 N N . LEU A 1 118 ? -4.646 21.907 -21.341 1.00 37.69 118 LEU A N 1
ATOM 980 C CA . LEU A 1 118 ? -4.621 21.240 -22.630 1.00 37.69 118 LEU A CA 1
ATOM 981 C C . LEU A 1 118 ? -4.524 19.720 -22.422 1.00 37.69 118 LEU A C 1
ATOM 983 O O . LEU A 1 118 ? -3.547 19.229 -21.863 1.00 37.69 118 LEU A O 1
ATOM 987 N N . LYS A 1 119 ? -5.534 19.020 -22.958 1.00 44.09 119 LYS A N 1
ATOM 988 C CA . LYS A 1 119 ? -5.763 17.564 -22.980 1.00 44.09 119 LYS A CA 1
ATOM 989 C C . LYS A 1 119 ? -6.263 17.006 -21.643 1.00 44.09 119 LYS A C 1
ATOM 991 O O . LYS A 1 119 ? -5.496 16.740 -20.726 1.00 44.09 119 LYS A O 1
ATOM 996 N N . GLU A 1 120 ? -7.574 16.773 -21.587 1.00 44.34 120 GLU A N 1
ATOM 997 C CA . GLU A 1 120 ? -8.277 16.037 -20.534 1.00 44.34 120 GLU A CA 1
ATOM 998 C C . GLU A 1 120 ? -7.623 14.662 -20.310 1.00 44.34 120 GLU A C 1
ATOM 1000 O O . GLU A 1 120 ? -7.929 13.677 -20.982 1.00 44.34 120 GLU A O 1
ATOM 1005 N N . ILE A 1 121 ? -6.686 14.580 -19.366 1.00 58.00 121 ILE A N 1
ATOM 1006 C CA . ILE A 1 121 ? -6.204 13.298 -18.863 1.00 58.00 121 ILE A CA 1
ATOM 1007 C C . ILE A 1 121 ? -7.394 12.661 -18.146 1.00 58.00 121 ILE A C 1
ATOM 1009 O O . ILE A 1 121 ? -7.921 13.218 -17.182 1.00 58.00 121 ILE A O 1
ATOM 1013 N N . SER A 1 122 ? -7.833 11.492 -18.613 1.00 63.81 122 SER A N 1
ATOM 1014 C CA . SER A 1 122 ? -8.897 10.742 -17.947 1.00 63.81 122 SER A CA 1
ATOM 1015 C C . SER A 1 122 ? -8.538 10.530 -16.475 1.00 63.81 122 SER A C 1
ATOM 1017 O O . SER A 1 122 ? -7.408 10.154 -16.158 1.00 63.81 122 SER A O 1
ATOM 1019 N N . LYS A 1 123 ? -9.503 10.694 -15.558 1.00 66.75 123 LYS A N 1
ATOM 1020 C CA . LYS A 1 123 ? -9.302 10.419 -14.119 1.00 66.75 123 LYS A CA 1
ATOM 1021 C C . LYS A 1 123 ? -8.690 9.029 -13.874 1.00 66.75 123 LYS A C 1
ATOM 1023 O O . LYS A 1 123 ? -7.893 8.857 -12.955 1.00 66.75 123 LYS A O 1
ATOM 1028 N N . LYS A 1 124 ? -9.009 8.053 -14.734 1.00 68.06 124 LYS A N 1
ATOM 1029 C CA . LYS A 1 124 ? -8.419 6.706 -14.698 1.00 68.06 124 LYS A CA 1
ATOM 1030 C C . LYS A 1 124 ? -6.930 6.707 -15.049 1.00 68.06 124 LYS A C 1
ATOM 1032 O O . LYS A 1 124 ? -6.158 6.024 -14.388 1.00 68.06 124 LYS A O 1
ATOM 1037 N N . ASP A 1 125 ? -6.520 7.478 -16.051 1.00 69.25 125 ASP A N 1
ATOM 1038 C CA . ASP A 1 125 ? -5.119 7.562 -16.466 1.00 69.25 125 ASP A CA 1
ATOM 1039 C C . ASP A 1 125 ? -4.271 8.291 -15.414 1.00 69.25 125 ASP A C 1
ATOM 1041 O O . ASP A 1 125 ? -3.174 7.833 -15.107 1.00 69.25 125 ASP A O 1
ATOM 1045 N N . ILE A 1 126 ? -4.811 9.327 -14.756 1.00 73.25 126 ILE A N 1
ATOM 1046 C CA . ILE A 1 126 ? -4.159 9.968 -13.595 1.00 73.25 126 ILE A CA 1
ATOM 1047 C C . ILE A 1 126 ? -3.899 8.943 -12.486 1.00 73.25 126 ILE A C 1
ATOM 1049 O O . ILE A 1 126 ? -2.797 8.890 -11.938 1.00 73.25 126 ILE A O 1
ATOM 1053 N N . GLN A 1 127 ? -4.889 8.104 -12.165 1.00 74.75 127 GLN A N 1
ATOM 1054 C CA . GLN A 1 127 ? -4.736 7.078 -11.133 1.00 74.75 127 GLN A CA 1
ATOM 1055 C C . GLN A 1 127 ? -3.654 6.054 -11.501 1.00 74.75 127 GLN A C 1
ATOM 1057 O O . GLN A 1 127 ? -2.793 5.731 -10.683 1.00 74.75 127 GLN A O 1
ATOM 1062 N N . GLN A 1 128 ? -3.637 5.604 -12.755 1.00 77.44 128 GLN A N 1
ATOM 1063 C CA . GLN A 1 128 ? -2.619 4.683 -13.262 1.00 77.44 128 GLN A CA 1
ATOM 1064 C C . GLN A 1 128 ? -1.211 5.304 -13.234 1.00 77.44 128 GLN A C 1
ATOM 1066 O O . GLN A 1 128 ? -0.247 4.638 -12.855 1.00 77.44 128 GLN A O 1
ATOM 1071 N N . ILE A 1 129 ? -1.073 6.592 -13.558 1.00 78.62 129 ILE A N 1
ATOM 1072 C CA . ILE A 1 129 ? 0.205 7.317 -13.458 1.00 78.62 129 ILE A CA 1
ATOM 1073 C C . ILE A 1 129 ? 0.661 7.409 -11.996 1.00 78.62 129 ILE A C 1
ATOM 1075 O O . ILE A 1 129 ? 1.826 7.134 -11.702 1.00 78.62 129 ILE A O 1
ATOM 1079 N N . LYS A 1 130 ? -0.246 7.708 -11.056 1.00 79.25 130 LYS A N 1
ATOM 1080 C CA . LYS A 1 130 ? 0.060 7.700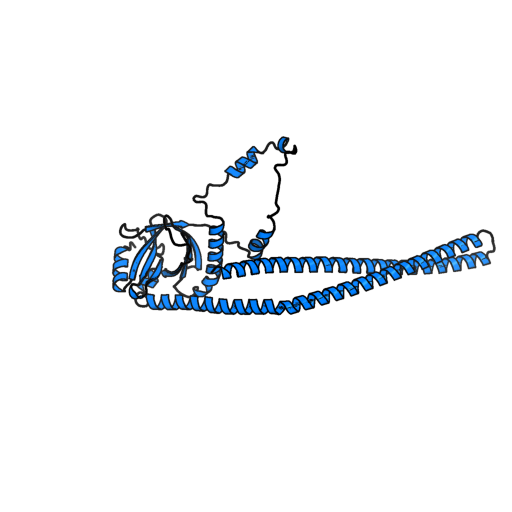 -9.613 1.00 79.25 130 LYS A CA 1
ATOM 1081 C C . LYS A 1 130 ? 0.530 6.322 -9.136 1.00 79.25 130 LYS A C 1
ATOM 1083 O O . LYS A 1 130 ? 1.474 6.224 -8.349 1.00 79.25 130 LYS A O 1
ATOM 1088 N N . GLU A 1 131 ? -0.080 5.239 -9.614 1.00 79.44 131 GLU A N 1
ATOM 1089 C CA . GLU A 1 131 ? 0.382 3.877 -9.320 1.00 79.44 131 GLU A CA 1
ATOM 1090 C C . GLU A 1 131 ? 1.791 3.611 -9.858 1.00 79.44 131 GLU A C 1
ATOM 1092 O O . GLU A 1 131 ? 2.627 3.054 -9.138 1.00 79.44 131 GLU A O 1
ATOM 1097 N N . ILE A 1 132 ? 2.069 4.021 -11.099 1.00 83.06 132 ILE A N 1
ATOM 1098 C CA . ILE A 1 132 ? 3.392 3.897 -11.721 1.00 83.06 132 ILE A CA 1
ATOM 1099 C C . ILE A 1 132 ? 4.428 4.696 -10.925 1.00 83.06 132 ILE A C 1
ATOM 1101 O O . ILE A 1 132 ? 5.486 4.156 -10.604 1.00 83.06 132 ILE A O 1
ATOM 1105 N N . PHE A 1 133 ? 4.118 5.923 -10.501 1.00 82.00 133 PHE A N 1
ATOM 1106 C CA . PHE A 1 133 ? 4.996 6.708 -9.630 1.00 82.00 133 PHE A CA 1
ATOM 1107 C C . PHE A 1 133 ? 5.320 5.968 -8.328 1.00 82.00 133 PHE A C 1
ATOM 1109 O O . PHE A 1 133 ? 6.485 5.830 -7.952 1.00 82.00 133 PHE A O 1
ATOM 1116 N N . ARG A 1 134 ? 4.309 5.396 -7.663 1.00 79.06 134 ARG A N 1
ATOM 1117 C CA . ARG A 1 134 ? 4.512 4.583 -6.451 1.00 79.06 134 ARG A CA 1
ATOM 1118 C C . ARG A 1 134 ? 5.371 3.346 -6.722 1.00 79.06 134 ARG A C 1
ATOM 1120 O O . ARG A 1 134 ? 6.106 2.902 -5.838 1.00 79.06 134 ARG A O 1
ATOM 1127 N N . GLN A 1 135 ? 5.256 2.729 -7.899 1.00 81.19 135 GLN A N 1
ATOM 1128 C CA . GLN A 1 135 ? 6.124 1.620 -8.314 1.00 81.19 135 GLN A CA 1
ATOM 1129 C C . GLN A 1 135 ? 7.569 2.098 -8.515 1.00 81.19 135 GLN A C 1
ATOM 1131 O O . GLN A 1 135 ? 8.479 1.515 -7.926 1.00 81.19 135 GLN A O 1
ATOM 1136 N N . LEU A 1 136 ? 7.780 3.199 -9.239 1.00 81.12 136 LEU A N 1
ATOM 1137 C CA . LEU A 1 136 ? 9.102 3.788 -9.467 1.00 81.12 136 LEU A CA 1
ATOM 1138 C C . LEU A 1 136 ? 9.780 4.229 -8.167 1.00 81.12 136 LEU A C 1
ATOM 1140 O O . LEU A 1 136 ? 10.965 3.964 -7.987 1.00 81.12 136 LEU A O 1
ATOM 1144 N N . LYS A 1 137 ? 9.038 4.799 -7.209 1.00 82.31 137 LYS A N 1
ATOM 1145 C CA . LYS A 1 137 ? 9.570 5.173 -5.887 1.00 82.31 137 LYS A CA 1
ATOM 1146 C C . LYS A 1 137 ? 10.165 3.983 -5.131 1.00 82.31 137 LYS A C 1
ATOM 1148 O O . LYS A 1 137 ? 11.182 4.131 -4.463 1.00 82.31 137 LYS A O 1
ATOM 1153 N N . ARG A 1 138 ? 9.564 2.795 -5.264 1.00 81.12 138 ARG A N 1
ATOM 1154 C CA . ARG A 1 138 ? 10.086 1.542 -4.686 1.00 81.12 138 ARG A CA 1
ATOM 1155 C C . ARG A 1 138 ? 11.263 0.992 -5.491 1.00 81.12 138 ARG A C 1
ATOM 1157 O O . ARG A 1 138 ? 12.234 0.519 -4.910 1.00 81.12 138 ARG A O 1
ATOM 1164 N N . LEU A 1 139 ? 11.1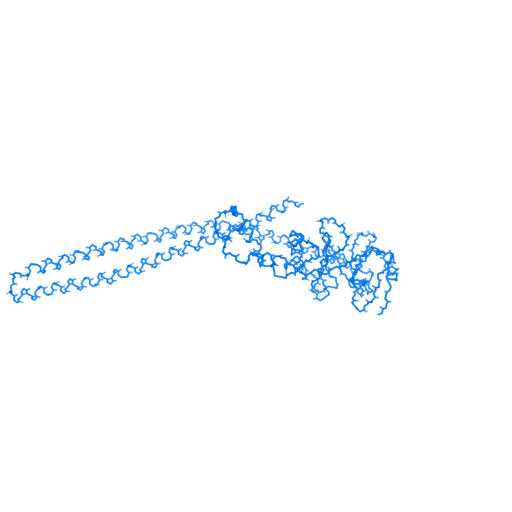81 1.060 -6.818 1.00 81.31 139 LEU A N 1
ATOM 1165 C CA . LEU A 1 139 ? 12.211 0.549 -7.724 1.00 81.31 139 LEU A CA 1
ATOM 1166 C C . LEU A 1 139 ? 13.478 1.411 -7.759 1.00 81.31 139 LEU A C 1
ATOM 1168 O O . LEU A 1 139 ? 14.545 0.882 -8.058 1.00 81.31 139 LEU A O 1
ATOM 1172 N N . LYS A 1 140 ? 13.396 2.692 -7.384 1.00 82.69 140 LYS A N 1
ATOM 1173 C CA . LYS A 1 140 ? 14.538 3.608 -7.238 1.00 82.69 140 LYS A CA 1
ATOM 1174 C C . LYS A 1 140 ? 15.686 2.990 -6.434 1.00 82.69 140 LYS A C 1
ATOM 1176 O O . LYS A 1 140 ? 16.831 3.078 -6.861 1.00 82.69 140 LYS A O 1
ATOM 1181 N N . TYR A 1 141 ? 15.383 2.287 -5.342 1.00 80.94 141 TYR A N 1
ATOM 1182 C CA . TYR A 1 141 ? 16.397 1.637 -4.501 1.00 80.94 141 TYR A CA 1
ATOM 1183 C C . TYR A 1 141 ? 17.155 0.499 -5.203 1.00 80.94 141 TYR A C 1
ATOM 1185 O O . TYR A 1 141 ? 18.250 0.142 -4.786 1.00 80.94 141 TYR A O 1
ATOM 1193 N N . CYS A 1 142 ? 16.603 -0.078 -6.275 1.00 78.88 142 CYS A N 1
ATOM 1194 C CA . CYS A 1 142 ? 17.287 -1.117 -7.050 1.00 78.88 142 CYS A CA 1
ATOM 1195 C C . CYS A 1 142 ? 18.362 -0.536 -7.980 1.00 78.88 142 CYS A C 1
ATOM 1197 O O . CYS A 1 142 ? 19.266 -1.257 -8.389 1.00 78.88 142 CYS A O 1
ATOM 1199 N N . VAL A 1 143 ? 18.256 0.752 -8.322 1.00 78.69 143 VAL A N 1
ATOM 1200 C CA . VAL A 1 143 ? 19.072 1.418 -9.351 1.00 78.69 143 VAL A CA 1
ATOM 1201 C C . VAL A 1 143 ? 19.833 2.635 -8.826 1.00 78.69 143 VAL A C 1
ATOM 1203 O O . VAL A 1 143 ? 20.370 3.426 -9.598 1.00 78.69 143 VAL A O 1
ATOM 1206 N N . GLU A 1 144 ? 19.898 2.803 -7.506 1.00 81.94 144 GLU A N 1
ATOM 1207 C CA . GLU A 1 144 ? 20.562 3.942 -6.865 1.00 81.94 144 GLU A CA 1
ATOM 1208 C C . GLU A 1 144 ? 22.073 3.950 -7.142 1.00 81.94 144 GLU A C 1
ATOM 1210 O O . GLU A 1 144 ? 22.619 4.983 -7.524 1.00 81.94 144 GLU A O 1
ATOM 1215 N N . ASN A 1 145 ? 22.710 2.777 -7.066 1.00 81.25 145 ASN A N 1
ATOM 1216 C CA . ASN A 1 145 ? 24.166 2.611 -7.172 1.00 81.25 145 ASN A CA 1
ATOM 1217 C C . ASN A 1 145 ? 24.643 2.126 -8.552 1.00 81.25 145 ASN A C 1
ATOM 1219 O O . ASN A 1 145 ? 25.787 1.703 -8.695 1.00 81.25 145 ASN A O 1
ATOM 1223 N N . ILE A 1 146 ? 23.764 2.122 -9.553 1.00 83.50 146 ILE A N 1
ATOM 1224 C CA . ILE A 1 146 ? 24.037 1.582 -10.889 1.00 83.50 146 ILE A CA 1
ATOM 1225 C C . ILE A 1 146 ? 23.818 2.710 -11.916 1.00 83.50 146 ILE A C 1
ATOM 1227 O O . ILE A 1 146 ? 22.879 3.496 -11.752 1.00 83.50 146 ILE A O 1
ATOM 1231 N N . PRO A 1 147 ? 24.634 2.810 -12.987 1.00 82.88 147 PRO A N 1
ATOM 1232 C CA . PRO A 1 147 ? 24.462 3.836 -14.025 1.00 82.88 147 PRO A CA 1
ATOM 1233 C C . PRO A 1 147 ? 23.204 3.634 -14.891 1.00 82.88 147 PRO A C 1
ATOM 1235 O O . PRO A 1 147 ? 22.835 4.501 -15.678 1.00 82.88 147 PRO A O 1
ATOM 1238 N N . TYR A 1 148 ? 22.530 2.494 -14.750 1.00 86.00 148 TYR A N 1
ATOM 1239 C CA . TYR A 1 148 ? 21.297 2.161 -15.447 1.00 86.00 148 TYR A CA 1
ATOM 1240 C C . TYR A 1 148 ? 20.087 2.545 -14.591 1.00 86.00 148 TYR A C 1
ATOM 1242 O O . TYR A 1 148 ? 19.924 2.052 -13.477 1.00 86.00 148 TYR A O 1
ATOM 1250 N N . LYS A 1 149 ? 19.219 3.404 -15.125 1.00 87.94 149 LYS A N 1
ATOM 1251 C CA . LYS A 1 149 ? 17.951 3.840 -14.526 1.00 87.94 149 LYS A CA 1
ATOM 1252 C C . LYS A 1 149 ? 16.758 3.165 -15.207 1.00 87.94 149 LYS A C 1
ATOM 1254 O O . LYS A 1 149 ? 16.921 2.348 -16.111 1.00 87.94 149 LYS A O 1
ATOM 1259 N N . ILE A 1 150 ? 15.547 3.469 -14.744 1.00 87.25 150 ILE A N 1
ATOM 1260 C CA . ILE A 1 150 ? 14.315 2.783 -15.156 1.00 87.25 150 ILE A CA 1
ATOM 1261 C C . ILE A 1 150 ? 13.347 3.767 -15.807 1.00 87.25 150 ILE A C 1
ATOM 1263 O O . ILE A 1 150 ? 13.140 4.872 -15.302 1.00 87.25 150 ILE A O 1
ATOM 1267 N N . CYS A 1 151 ? 12.714 3.307 -16.884 1.00 88.25 151 CYS A N 1
ATOM 1268 C CA . CYS A 1 151 ? 11.558 3.914 -17.522 1.00 88.25 151 CYS A CA 1
ATOM 1269 C C . CYS A 1 151 ? 10.379 2.938 -17.527 1.00 88.25 151 CYS A C 1
ATOM 1271 O O . CYS A 1 151 ? 10.535 1.761 -17.864 1.00 88.25 151 CYS A O 1
ATOM 1273 N N . ILE A 1 152 ? 9.181 3.443 -17.239 1.00 86.50 152 ILE A N 1
ATOM 1274 C CA . ILE A 1 152 ? 7.924 2.742 -17.508 1.00 86.50 152 ILE A CA 1
ATOM 1275 C C . ILE A 1 152 ? 7.154 3.543 -18.555 1.00 86.50 152 ILE A C 1
ATOM 1277 O O . ILE A 1 152 ? 6.826 4.709 -18.337 1.00 86.50 152 ILE A O 1
ATOM 1281 N N . LEU A 1 153 ? 6.875 2.901 -19.690 1.00 83.75 153 LEU A N 1
ATOM 1282 C CA . LEU A 1 153 ? 5.948 3.409 -20.697 1.00 83.75 153 LEU A CA 1
ATOM 1283 C C . LEU A 1 153 ? 4.566 2.807 -20.468 1.00 83.75 153 LEU A C 1
ATOM 1285 O O . LEU A 1 153 ? 4.444 1.596 -20.268 1.00 83.75 153 LEU A O 1
ATOM 1289 N N . TYR A 1 154 ? 3.532 3.631 -20.545 1.00 81.75 154 TYR A N 1
ATOM 1290 C CA . TYR A 1 154 ? 2.142 3.193 -20.470 1.00 81.75 154 TYR A CA 1
ATOM 1291 C C . TYR A 1 154 ? 1.283 4.090 -21.358 1.00 81.75 154 TYR A C 1
ATOM 1293 O O . TYR A 1 154 ? 1.201 5.286 -21.092 1.00 81.75 154 TYR A O 1
ATOM 1301 N N . LYS A 1 155 ? 0.651 3.539 -22.404 1.00 79.88 155 LYS A N 1
ATOM 1302 C CA . LYS A 1 155 ? -0.052 4.328 -23.432 1.00 79.88 155 LYS A CA 1
ATOM 1303 C C . LYS A 1 155 ? 0.853 5.447 -23.983 1.00 79.88 155 LYS A C 1
ATOM 1305 O O . LYS A 1 155 ? 1.921 5.174 -24.523 1.00 79.88 155 LYS A O 1
ATOM 1310 N N . CYS A 1 156 ? 0.464 6.704 -23.782 1.00 79.50 156 CYS A N 1
ATOM 1311 C CA . CYS A 1 156 ? 1.215 7.893 -24.175 1.00 79.50 156 CYS A CA 1
ATOM 1312 C C . CYS A 1 156 ? 2.068 8.466 -23.031 1.00 79.50 156 CYS A C 1
ATOM 1314 O O . CYS A 1 156 ? 2.596 9.563 -23.167 1.00 79.50 156 CYS A O 1
ATOM 1316 N N . TYR A 1 157 ? 2.168 7.788 -21.888 1.00 81.81 157 TYR A N 1
ATOM 1317 C CA . TYR A 1 157 ? 2.877 8.277 -20.710 1.00 81.81 157 TYR A CA 1
ATOM 1318 C C . TYR A 1 157 ? 4.257 7.653 -20.592 1.00 81.81 157 TYR A C 1
ATOM 1320 O O . TYR A 1 157 ? 4.444 6.445 -20.759 1.00 81.81 157 TYR A O 1
ATOM 1328 N N . PHE A 1 158 ? 5.215 8.499 -20.250 1.00 82.25 158 PHE A N 1
ATOM 1329 C CA . PHE A 1 158 ? 6.621 8.173 -20.116 1.00 82.25 158 PHE A CA 1
ATOM 1330 C C . PHE A 1 158 ? 7.072 8.605 -18.725 1.00 82.25 158 PHE A C 1
ATOM 1332 O O . PHE A 1 158 ? 7.103 9.794 -18.421 1.00 82.25 158 PHE A O 1
ATOM 1339 N N . CYS A 1 159 ? 7.385 7.636 -17.868 1.00 85.25 159 CYS A N 1
ATOM 1340 C CA . CYS A 1 159 ? 7.744 7.884 -16.472 1.00 85.25 159 CYS A CA 1
ATOM 1341 C C . CYS A 1 159 ? 9.178 7.403 -16.234 1.00 85.25 159 CYS A C 1
ATOM 1343 O O . CYS A 1 159 ? 9.434 6.201 -16.358 1.00 85.25 159 CYS A O 1
ATOM 1345 N N . VAL A 1 160 ? 10.103 8.304 -15.890 1.00 86.81 160 VAL A N 1
ATOM 1346 C CA . VAL A 1 160 ? 11.541 7.994 -15.792 1.00 86.81 160 VAL A CA 1
ATOM 1347 C C . VAL A 1 160 ? 12.156 8.413 -14.469 1.00 86.81 160 VAL A C 1
ATOM 1349 O O . VAL A 1 160 ? 11.822 9.447 -13.902 1.00 86.81 160 VAL A O 1
ATOM 1352 N N . ILE A 1 161 ? 13.105 7.596 -14.007 1.00 85.00 161 ILE A N 1
ATOM 1353 C CA . ILE A 1 161 ? 14.044 7.942 -12.939 1.00 85.00 161 ILE A CA 1
ATOM 1354 C C . ILE A 1 161 ? 15.271 8.613 -13.562 1.00 85.00 161 ILE A C 1
ATOM 1356 O O . ILE A 1 161 ? 15.963 8.009 -14.385 1.00 85.00 161 ILE A O 1
ATOM 1360 N N . ARG A 1 162 ? 15.557 9.850 -13.162 1.00 82.88 162 ARG A N 1
ATOM 1361 C CA . ARG A 1 162 ? 16.723 10.612 -13.623 1.00 82.88 162 ARG A CA 1
ATOM 1362 C C . ARG A 1 162 ? 18.027 10.158 -12.951 1.00 82.88 162 ARG A C 1
ATOM 1364 O O . ARG A 1 162 ? 18.032 9.354 -12.017 1.00 82.88 162 ARG A O 1
ATOM 1371 N N . ARG A 1 163 ? 19.158 10.716 -13.406 1.00 79.56 163 ARG A N 1
ATOM 1372 C CA . ARG A 1 163 ? 20.508 10.465 -12.852 1.00 79.56 163 ARG A CA 1
ATOM 1373 C C . ARG A 1 163 ? 20.615 10.794 -11.359 1.00 79.56 163 ARG A C 1
ATOM 1375 O O . ARG A 1 163 ? 21.199 10.024 -10.607 1.00 79.56 163 ARG A O 1
ATOM 1382 N N . ASP A 1 164 ? 20.017 11.904 -10.943 1.00 81.44 164 ASP A N 1
ATOM 1383 C CA . ASP A 1 164 ? 19.913 12.401 -9.562 1.00 81.44 164 ASP A CA 1
ATOM 1384 C C . ASP A 1 164 ? 18.845 11.661 -8.732 1.00 81.44 164 ASP A C 1
ATOM 1386 O O . ASP A 1 164 ? 18.580 12.001 -7.581 1.00 81.44 164 ASP A O 1
ATOM 1390 N N . ASN A 1 165 ? 18.244 10.612 -9.299 1.00 78.00 165 ASN A N 1
ATOM 1391 C CA . ASN A 1 165 ? 17.166 9.828 -8.713 1.00 78.00 165 ASN A CA 1
ATOM 1392 C C . ASN A 1 165 ? 15.880 10.628 -8.419 1.00 78.00 165 ASN A C 1
ATOM 1394 O O . ASN A 1 165 ? 15.087 10.205 -7.567 1.00 78.00 165 ASN A O 1
ATOM 1398 N N . THR A 1 166 ? 15.664 11.760 -9.087 1.00 84.50 166 THR A N 1
ATOM 1399 C CA . THR A 1 166 ? 14.346 12.407 -9.166 1.00 84.50 166 THR A CA 1
ATOM 1400 C C . THR A 1 166 ? 13.509 11.753 -10.272 1.00 84.50 166 THR A C 1
ATOM 1402 O O . THR A 1 166 ? 13.990 10.859 -10.980 1.00 84.50 166 THR A O 1
ATOM 1405 N N . PHE A 1 167 ? 12.232 12.120 -10.372 1.00 83.19 167 PHE A N 1
ATOM 1406 C CA . PHE A 1 167 ? 11.287 11.511 -11.306 1.00 83.19 167 PHE A CA 1
ATOM 1407 C C . PHE A 1 167 ? 10.811 12.554 -12.308 1.00 83.19 167 PHE A C 1
ATOM 1409 O O . PHE A 1 167 ? 10.341 13.608 -11.895 1.00 83.19 167 PHE A O 1
ATOM 1416 N N . ASP A 1 168 ? 10.882 12.226 -13.594 1.00 82.12 168 ASP A N 1
ATOM 1417 C CA . ASP A 1 168 ? 10.271 13.026 -14.651 1.00 82.12 168 ASP A CA 1
ATOM 1418 C C . ASP A 1 168 ? 9.099 12.252 -15.264 1.00 82.12 168 ASP A C 1
ATOM 1420 O O . ASP A 1 168 ? 9.188 11.045 -15.533 1.00 82.12 168 ASP A O 1
ATOM 1424 N N . PHE A 1 169 ? 8.005 12.968 -15.508 1.00 83.50 169 PHE A N 1
ATOM 1425 C CA . PHE A 1 169 ? 6.811 12.452 -16.163 1.00 83.50 169 PHE A CA 1
ATOM 1426 C C . PHE A 1 169 ? 6.563 13.238 -17.437 1.00 83.50 169 PHE A C 1
ATOM 1428 O O . PHE A 1 169 ? 6.489 14.465 -17.413 1.00 83.50 169 PHE A O 1
ATOM 1435 N N . TYR A 1 170 ? 6.396 12.526 -18.545 1.00 81.94 170 TYR A N 1
ATOM 1436 C CA . TYR A 1 170 ? 6.073 13.130 -19.825 1.00 81.94 170 TYR A CA 1
ATOM 1437 C C . TYR A 1 170 ? 4.828 12.494 -20.438 1.00 81.94 170 TYR A C 1
ATOM 1439 O O . TYR A 1 170 ? 4.581 11.294 -20.294 1.00 81.94 170 TYR A O 1
ATOM 1447 N N . SER A 1 171 ? 4.063 13.302 -21.165 1.00 80.06 171 SER A N 1
ATOM 1448 C CA . SER A 1 171 ? 3.112 12.829 -22.169 1.00 80.06 171 SER A CA 1
ATOM 1449 C C . SER A 1 171 ? 3.749 12.914 -23.551 1.00 80.06 171 SER A C 1
ATOM 1451 O O . SER A 1 171 ? 4.404 13.899 -23.890 1.00 80.06 171 SER A O 1
ATOM 1453 N N . ILE A 1 172 ? 3.572 11.860 -24.338 1.00 78.31 172 ILE A N 1
ATOM 1454 C CA . ILE A 1 172 ? 4.073 11.739 -25.699 1.00 78.31 172 ILE A CA 1
ATOM 1455 C C . ILE A 1 172 ? 2.947 12.115 -26.660 1.00 78.31 172 ILE A C 1
ATOM 1457 O O . ILE A 1 172 ? 1.849 11.556 -26.595 1.00 78.31 172 ILE A O 1
ATOM 1461 N N . GLU A 1 173 ? 3.204 13.045 -27.576 1.00 68.44 173 GLU A N 1
ATOM 1462 C CA . GLU A 1 173 ? 2.240 13.358 -28.631 1.00 68.44 173 GLU A CA 1
ATOM 1463 C C . GLU A 1 173 ? 2.192 12.272 -29.709 1.00 68.44 173 GLU A C 1
ATOM 1465 O O . GLU A 1 173 ? 3.223 11.754 -30.130 1.00 68.44 173 GLU A O 1
ATOM 1470 N N . ASN A 1 174 ? 0.984 11.976 -30.201 1.00 61.66 174 ASN A N 1
ATOM 1471 C CA . ASN A 1 174 ? 0.736 11.151 -31.392 1.00 61.66 174 ASN A CA 1
ATOM 1472 C C . ASN A 1 174 ? 1.271 9.707 -31.339 1.00 61.66 174 ASN A C 1
ATOM 1474 O O . ASN A 1 174 ? 1.481 9.089 -32.381 1.00 61.66 174 ASN A O 1
ATOM 1478 N N . LEU A 1 175 ? 1.456 9.142 -30.145 1.00 64.31 175 LEU A N 1
ATOM 1479 C CA . LEU A 1 175 ? 1.898 7.762 -29.975 1.00 64.31 175 LEU A CA 1
ATOM 1480 C C . LEU A 1 175 ? 0.743 6.880 -29.486 1.00 64.31 175 LEU A C 1
ATOM 1482 O O . LEU A 1 175 ? 0.343 6.959 -28.332 1.00 64.31 175 LEU A O 1
ATOM 1486 N N . THR A 1 176 ? 0.230 5.999 -30.340 1.00 55.62 176 THR A N 1
ATOM 1487 C CA . THR A 1 176 ? -0.732 4.963 -29.942 1.00 55.62 176 THR A CA 1
ATOM 1488 C C . THR A 1 176 ? 0.019 3.697 -29.529 1.00 55.62 176 THR A C 1
ATOM 1490 O O . THR A 1 176 ? 0.313 2.832 -30.351 1.00 55.62 176 THR A O 1
ATOM 1493 N N . ILE A 1 177 ? 0.388 3.593 -28.248 1.00 63.12 177 ILE A N 1
ATOM 1494 C CA . ILE A 1 177 ? 0.827 2.313 -27.664 1.00 63.12 177 ILE A CA 1
ATOM 1495 C C . ILE A 1 177 ? -0.399 1.593 -27.097 1.00 63.12 177 ILE A C 1
ATOM 1497 O O . ILE A 1 177 ? -1.279 2.237 -26.529 1.00 63.12 177 ILE A O 1
ATOM 1501 N N . ASP A 1 178 ? -0.415 0.264 -27.218 1.00 63.12 178 ASP A N 1
ATOM 1502 C CA . ASP A 1 178 ? -1.284 -0.631 -26.449 1.00 63.12 178 ASP A CA 1
ATOM 1503 C C . ASP A 1 178 ? -1.351 -0.249 -24.955 1.00 63.12 178 ASP A C 1
ATOM 1505 O O . ASP A 1 178 ? -0.382 0.235 -24.365 1.00 63.12 178 ASP A O 1
ATOM 1509 N N . ASP A 1 179 ? -2.455 -0.603 -24.296 1.00 67.44 179 ASP A N 1
ATOM 1510 C CA . ASP A 1 179 ? -2.702 -0.400 -22.855 1.00 67.44 179 ASP A CA 1
ATOM 1511 C C . ASP A 1 179 ? -1.779 -1.230 -21.928 1.00 67.44 179 ASP A C 1
ATOM 1513 O O . ASP A 1 179 ? -2.055 -1.433 -20.745 1.00 67.44 179 ASP A O 1
ATOM 1517 N N . LYS A 1 180 ? -0.657 -1.737 -22.443 1.00 78.38 180 LYS A N 1
ATOM 1518 C CA . LYS A 1 180 ? 0.314 -2.542 -21.703 1.00 78.38 180 LYS A CA 1
ATOM 1519 C C . LYS A 1 180 ? 1.434 -1.663 -21.158 1.00 78.38 180 LYS A C 1
ATOM 1521 O O . LYS A 1 180 ? 1.971 -0.798 -21.846 1.00 78.38 180 LYS A O 1
ATOM 1526 N N . ARG A 1 181 ? 1.845 -1.936 -19.918 1.00 81.62 181 ARG A N 1
ATOM 1527 C CA . ARG A 1 181 ? 3.026 -1.307 -19.315 1.00 81.62 181 ARG A CA 1
ATOM 1528 C C . ARG A 1 181 ? 4.289 -1.949 -19.890 1.00 81.62 181 ARG A C 1
ATOM 1530 O O . ARG A 1 181 ? 4.470 -3.160 -19.774 1.00 81.62 181 ARG A O 1
ATOM 1537 N N . LYS A 1 182 ? 5.178 -1.148 -20.479 1.00 83.81 182 LYS A N 1
ATOM 1538 C CA . LYS A 1 182 ? 6.485 -1.599 -20.974 1.00 83.81 182 LYS A CA 1
ATOM 1539 C C . LYS A 1 182 ? 7.588 -1.078 -20.057 1.00 83.81 182 LYS A C 1
ATOM 1541 O O . LYS A 1 182 ? 7.719 0.124 -19.844 1.00 83.81 182 LYS A O 1
ATOM 1546 N N . PHE A 1 183 ? 8.384 -2.001 -19.530 1.00 84.56 183 PHE A N 1
ATOM 1547 C CA . PHE A 1 183 ? 9.537 -1.711 -18.683 1.00 84.56 183 PHE A CA 1
ATOM 1548 C C . PHE A 1 183 ? 10.803 -1.585 -19.538 1.00 84.56 183 PHE A C 1
ATOM 1550 O O . PHE A 1 183 ? 11.107 -2.497 -20.311 1.00 84.56 183 PHE A O 1
ATOM 1557 N N . ILE A 1 184 ? 11.530 -0.471 -19.421 1.00 87.38 184 ILE A N 1
ATOM 1558 C CA . ILE A 1 184 ? 12.711 -0.162 -20.242 1.00 87.38 184 ILE A CA 1
ATOM 1559 C C . ILE A 1 184 ? 13.849 0.351 -19.352 1.00 87.38 184 ILE A C 1
ATOM 1561 O O . ILE A 1 184 ? 13.628 1.153 -18.446 1.00 87.38 184 ILE A O 1
ATOM 1565 N N . MET A 1 185 ? 15.077 -0.088 -19.633 1.00 88.12 185 MET A N 1
ATOM 1566 C CA . MET A 1 185 ? 16.280 0.442 -18.985 1.00 88.12 185 MET A CA 1
ATOM 1567 C C . MET A 1 185 ? 16.722 1.739 -19.666 1.00 88.12 185 MET A C 1
ATOM 1569 O O . MET A 1 185 ? 16.736 1.822 -20.893 1.00 88.12 185 MET A O 1
ATOM 1573 N N . VAL A 1 186 ? 17.112 2.730 -18.873 1.00 89.06 186 VAL A N 1
ATOM 1574 C CA . VAL A 1 186 ? 17.655 4.014 -19.326 1.00 89.06 186 VAL A CA 1
ATOM 1575 C C . VAL A 1 186 ? 19.132 4.064 -18.959 1.00 89.06 186 VAL A C 1
ATOM 1577 O O . VAL A 1 186 ? 19.498 3.733 -17.837 1.00 89.06 186 VAL A O 1
ATOM 1580 N N . THR A 1 187 ? 19.990 4.476 -19.878 1.00 89.75 187 THR A N 1
ATOM 1581 C CA . THR A 1 187 ? 21.414 4.700 -19.619 1.00 89.75 187 THR A CA 1
ATOM 1582 C C . THR A 1 187 ? 21.850 6.026 -20.212 1.00 89.75 187 THR A C 1
ATOM 1584 O O . THR A 1 187 ? 21.187 6.594 -21.076 1.00 89.75 187 THR A O 1
ATOM 1587 N N . ASP A 1 188 ? 22.978 6.519 -19.751 1.00 89.06 188 ASP A N 1
ATOM 1588 C CA . ASP A 1 188 ? 23.525 7.794 -20.152 1.00 89.06 188 ASP A CA 1
ATOM 1589 C C . ASP A 1 188 ? 24.386 7.677 -21.400 1.00 89.06 188 ASP A C 1
ATOM 1591 O O . ASP A 1 188 ? 25.121 6.708 -21.570 1.00 89.06 188 ASP A O 1
ATOM 1595 N N . LEU A 1 189 ? 24.361 8.707 -22.252 1.00 85.94 189 LEU A N 1
ATOM 1596 C CA . LEU A 1 189 ? 25.192 8.732 -23.459 1.00 85.94 189 LEU A CA 1
ATOM 1597 C C . LEU A 1 189 ? 26.687 8.495 -23.162 1.00 85.94 189 LEU A C 1
ATOM 1599 O O . LEU A 1 189 ? 27.371 7.835 -23.936 1.00 85.94 189 LEU A O 1
ATOM 1603 N N . GLU A 1 190 ? 27.184 9.006 -22.035 1.00 86.00 190 GLU A N 1
ATOM 1604 C CA . GLU A 1 190 ? 28.570 8.822 -21.580 1.00 86.00 190 GLU A CA 1
ATOM 1605 C C . GLU A 1 190 ? 28.872 7.351 -21.277 1.00 86.00 190 GLU A C 1
ATOM 1607 O O . GLU A 1 190 ? 29.803 6.787 -21.848 1.00 86.00 190 GLU A O 1
ATOM 1612 N N . THR A 1 191 ? 28.015 6.703 -20.485 1.00 84.19 191 THR A N 1
ATOM 1613 C CA . THR A 1 191 ? 28.120 5.275 -20.160 1.00 84.19 191 THR A CA 1
ATOM 1614 C C . THR A 1 191 ? 28.038 4.404 -21.410 1.00 84.19 191 THR A C 1
ATOM 1616 O O . THR A 1 191 ? 28.759 3.418 -21.523 1.00 84.19 191 THR A O 1
ATOM 1619 N N . VAL A 1 192 ? 27.213 4.780 -22.393 1.00 85.12 192 VAL A N 1
ATOM 1620 C CA . VAL A 1 192 ? 27.144 4.061 -23.674 1.00 85.12 192 VAL A CA 1
ATOM 1621 C C . VAL A 1 19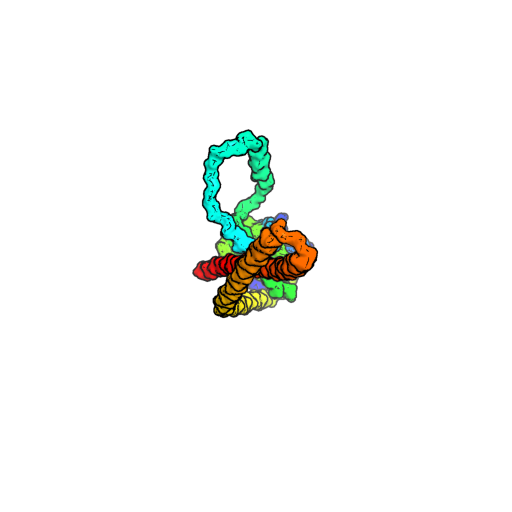2 ? 28.474 4.124 -24.419 1.00 85.12 192 VAL A C 1
ATOM 1623 O O . VAL A 1 192 ? 28.879 3.115 -24.986 1.00 85.12 192 VAL A O 1
ATOM 1626 N N . TYR A 1 193 ? 29.167 5.265 -24.429 1.00 84.06 193 TYR A N 1
ATOM 1627 C CA . TYR A 1 193 ? 30.477 5.365 -25.081 1.00 84.06 193 TYR A CA 1
ATOM 1628 C C . TYR A 1 193 ? 31.571 4.591 -24.336 1.00 84.06 193 TYR A C 1
ATOM 1630 O O . TYR A 1 193 ? 32.435 4.006 -24.989 1.00 84.06 193 TYR A O 1
ATOM 1638 N N . GLU A 1 194 ? 31.526 4.563 -23.003 1.00 84.44 194 GLU A N 1
ATOM 1639 C CA . GLU A 1 194 ? 32.491 3.841 -22.164 1.00 84.44 194 GLU A CA 1
ATOM 1640 C C . GLU A 1 194 ? 32.295 2.316 -22.225 1.00 84.44 194 GLU A C 1
ATOM 1642 O O . GLU A 1 194 ? 33.260 1.565 -22.372 1.00 84.44 194 GLU A O 1
ATOM 1647 N N . GLU A 1 195 ? 31.045 1.848 -22.173 1.00 83.88 195 GLU A N 1
ATOM 1648 C CA . GLU A 1 195 ? 30.701 0.433 -21.991 1.00 83.88 195 GLU A CA 1
ATOM 1649 C C . GLU A 1 195 ? 30.020 -0.216 -23.208 1.00 83.88 195 GLU A C 1
ATOM 1651 O O . GLU A 1 195 ? 29.405 -1.272 -23.066 1.00 83.88 195 GLU A O 1
ATOM 1656 N N . ILE A 1 196 ? 30.123 0.341 -24.423 1.00 81.56 196 ILE A N 1
ATOM 1657 C CA . ILE A 1 196 ? 29.316 -0.107 -25.582 1.00 81.56 196 ILE A CA 1
ATOM 1658 C C . ILE A 1 196 ? 29.361 -1.622 -25.856 1.00 81.56 196 ILE A C 1
ATOM 1660 O O . ILE A 1 196 ? 28.380 -2.204 -26.309 1.00 81.56 196 ILE A O 1
ATOM 1664 N N . ASN A 1 197 ? 30.496 -2.269 -25.571 1.00 80.12 197 ASN A N 1
ATOM 1665 C CA . ASN A 1 197 ? 30.686 -3.707 -25.779 1.00 80.12 197 ASN A CA 1
ATOM 1666 C C . ASN A 1 197 ? 29.972 -4.567 -24.725 1.00 80.12 197 ASN A C 1
ATOM 1668 O O . ASN A 1 197 ? 29.604 -5.699 -25.012 1.00 80.12 197 ASN A O 1
ATOM 1672 N N . ILE A 1 198 ? 29.818 -4.050 -23.505 1.00 84.38 198 ILE A N 1
ATOM 1673 C CA . ILE A 1 198 ? 29.254 -4.766 -22.350 1.00 84.38 198 ILE A CA 1
ATOM 1674 C C . ILE A 1 198 ? 27.813 -4.297 -22.077 1.00 84.38 198 ILE A C 1
ATOM 1676 O O . ILE A 1 198 ? 27.080 -4.936 -21.326 1.00 84.38 198 ILE A O 1
ATOM 1680 N N . LEU A 1 199 ? 27.365 -3.233 -22.751 1.00 82.31 199 LEU A N 1
ATOM 1681 C CA . LEU A 1 199 ? 26.046 -2.619 -22.612 1.00 82.31 199 LEU A CA 1
ATOM 1682 C C . LEU A 1 199 ? 24.901 -3.641 -22.638 1.00 82.31 199 LEU A C 1
ATOM 1684 O O . LEU A 1 199 ? 23.998 -3.583 -21.802 1.00 82.31 199 LEU A O 1
ATOM 1688 N N . HIS A 1 200 ? 24.940 -4.602 -23.567 1.00 82.75 200 HIS A N 1
ATOM 1689 C CA . HIS A 1 200 ? 23.913 -5.640 -23.654 1.00 82.75 200 HIS A CA 1
ATOM 1690 C C . HIS A 1 200 ? 23.876 -6.515 -22.391 1.00 82.75 200 HIS A C 1
ATOM 1692 O O . HIS A 1 200 ? 22.830 -6.634 -21.757 1.00 82.75 200 HIS A O 1
ATOM 1698 N N . ASN A 1 201 ? 25.027 -7.036 -21.965 1.00 83.81 201 ASN A N 1
ATOM 1699 C CA . ASN A 1 201 ? 25.127 -7.922 -20.805 1.00 83.81 201 ASN A CA 1
ATOM 1700 C C . ASN A 1 201 ? 24.787 -7.196 -19.494 1.00 83.81 201 ASN A C 1
ATOM 1702 O O . ASN A 1 201 ? 24.097 -7.752 -18.635 1.00 83.81 201 ASN A O 1
ATOM 1706 N N . ASN A 1 202 ? 25.240 -5.948 -19.340 1.00 84.62 202 ASN A N 1
ATOM 1707 C CA . ASN A 1 202 ? 24.996 -5.138 -18.145 1.00 84.62 202 ASN A CA 1
ATOM 1708 C C . ASN A 1 202 ? 23.523 -4.737 -18.030 1.00 84.62 202 ASN A C 1
ATOM 1710 O O . ASN A 1 202 ? 22.927 -4.849 -16.954 1.00 84.62 202 ASN A O 1
ATOM 1714 N N . SER A 1 203 ? 22.913 -4.313 -19.140 1.00 83.00 203 SER A N 1
ATOM 1715 C CA . SER A 1 203 ? 21.488 -3.978 -19.171 1.00 83.00 203 SER A CA 1
ATOM 1716 C C . SER A 1 203 ? 20.607 -5.201 -18.932 1.00 83.00 203 SER A C 1
ATOM 1718 O O . SER A 1 203 ? 19.647 -5.112 -18.172 1.00 83.00 203 SER A O 1
ATOM 1720 N N . GLU A 1 204 ? 20.955 -6.357 -19.501 1.00 84.75 204 GLU A N 1
ATOM 1721 C CA . GLU A 1 204 ? 20.239 -7.609 -19.276 1.00 84.75 204 GLU A CA 1
ATOM 1722 C C . GLU A 1 204 ? 20.364 -8.095 -17.831 1.00 84.75 204 GLU A C 1
ATOM 1724 O O . GLU A 1 204 ? 19.359 -8.444 -17.213 1.00 84.75 204 GLU A O 1
ATOM 1729 N N . SER A 1 205 ? 21.569 -8.066 -17.264 1.00 85.56 205 SER A N 1
ATOM 1730 C CA . SER A 1 205 ? 21.797 -8.447 -15.867 1.00 85.56 205 SER A CA 1
ATOM 1731 C C . SER A 1 205 ? 21.038 -7.529 -14.910 1.00 85.56 205 SER A C 1
ATOM 1733 O O . SER A 1 205 ? 20.411 -8.008 -13.966 1.00 85.56 205 SER A O 1
ATOM 1735 N N . SER A 1 206 ? 21.028 -6.221 -15.184 1.00 84.94 206 SER A N 1
ATOM 1736 C CA . SER A 1 206 ? 20.270 -5.239 -14.399 1.00 84.94 206 SER A CA 1
ATOM 1737 C C . SER A 1 206 ? 18.763 -5.478 -14.512 1.00 84.94 206 SER A C 1
ATOM 1739 O O . SER A 1 206 ? 18.063 -5.519 -13.502 1.00 84.94 206 SER A O 1
ATOM 1741 N N . TYR A 1 207 ? 18.267 -5.707 -15.730 1.00 85.06 207 TYR A N 1
ATOM 1742 C CA . TYR A 1 207 ? 16.862 -6.010 -16.001 1.00 85.06 207 TYR A CA 1
ATOM 1743 C C . TYR A 1 207 ? 16.407 -7.286 -15.275 1.00 85.06 207 TYR A C 1
ATOM 1745 O O . TYR A 1 207 ? 15.427 -7.262 -14.529 1.00 85.06 207 TYR A O 1
ATOM 1753 N N . ASN A 1 208 ? 17.159 -8.381 -15.412 1.00 84.50 208 ASN A N 1
ATOM 1754 C CA . ASN A 1 208 ? 16.872 -9.650 -14.740 1.00 84.50 208 ASN A CA 1
ATOM 1755 C C . ASN A 1 208 ? 16.989 -9.518 -13.214 1.00 84.50 208 ASN A C 1
ATOM 1757 O O . ASN A 1 208 ? 16.186 -10.086 -12.477 1.00 84.50 208 ASN A O 1
ATOM 1761 N N . GLY A 1 209 ? 17.948 -8.728 -12.723 1.00 81.75 209 GLY A N 1
ATOM 1762 C CA . GLY A 1 209 ? 18.086 -8.411 -11.303 1.00 81.75 209 GLY A CA 1
ATOM 1763 C C . GLY A 1 209 ? 16.832 -7.750 -10.731 1.00 81.75 209 GLY A C 1
ATOM 1764 O O . GLY A 1 209 ? 16.344 -8.165 -9.679 1.00 81.75 209 GLY A O 1
ATOM 1765 N N . ILE A 1 210 ? 16.264 -6.776 -11.446 1.00 84.81 210 ILE A N 1
ATOM 1766 C CA . ILE A 1 210 ? 15.034 -6.087 -11.036 1.00 84.81 210 ILE A CA 1
ATOM 1767 C C . ILE A 1 210 ? 13.831 -7.036 -11.069 1.00 84.81 210 ILE A C 1
ATOM 1769 O O . ILE A 1 210 ? 13.046 -7.048 -10.118 1.00 84.81 210 ILE A O 1
ATOM 1773 N N . LEU A 1 211 ? 13.703 -7.873 -12.104 1.00 83.38 211 LEU A N 1
ATOM 1774 C CA . LEU A 1 211 ? 12.644 -8.886 -12.167 1.00 83.38 211 LEU A CA 1
ATOM 1775 C C . LEU A 1 211 ? 12.722 -9.871 -10.994 1.00 83.38 211 LEU A C 1
ATOM 1777 O O . LEU A 1 211 ? 11.720 -10.097 -10.318 1.00 83.38 211 LEU A O 1
ATOM 1781 N N . ASN A 1 212 ? 13.919 -10.363 -10.670 1.00 83.19 212 ASN A N 1
ATOM 1782 C CA . ASN A 1 212 ? 14.135 -11.247 -9.523 1.00 83.19 212 ASN A CA 1
ATOM 1783 C C . ASN A 1 212 ? 13.763 -10.573 -8.192 1.00 83.19 212 ASN A C 1
ATOM 1785 O O . ASN A 1 212 ? 13.278 -11.226 -7.265 1.00 83.19 212 ASN A O 1
ATOM 1789 N N . VAL A 1 213 ? 14.005 -9.264 -8.057 1.00 84.81 213 VAL A N 1
ATOM 1790 C CA . VAL A 1 213 ? 13.588 -8.499 -6.872 1.00 84.81 213 VAL A CA 1
ATOM 1791 C C . VAL A 1 213 ? 12.065 -8.399 -6.802 1.00 84.81 213 VAL A C 1
ATOM 1793 O O . VAL A 1 213 ? 11.502 -8.585 -5.721 1.00 84.81 213 VAL A O 1
ATOM 1796 N N . LEU A 1 214 ? 11.391 -8.136 -7.924 1.00 81.69 214 LEU A N 1
ATOM 1797 C CA . LEU A 1 214 ? 9.929 -8.093 -7.989 1.00 81.69 214 LEU A CA 1
ATOM 1798 C C . LEU A 1 214 ? 9.307 -9.443 -7.611 1.00 81.69 214 LEU A C 1
ATOM 1800 O O . LEU A 1 214 ? 8.408 -9.467 -6.771 1.00 81.69 214 LEU A O 1
ATOM 1804 N N . GLU A 1 215 ? 9.839 -10.548 -8.130 1.00 81.94 215 GLU A N 1
ATOM 1805 C CA . GLU A 1 215 ? 9.389 -11.908 -7.810 1.00 81.94 215 GLU A CA 1
ATOM 1806 C C . GLU A 1 215 ? 9.578 -12.234 -6.319 1.00 81.94 215 GLU A C 1
ATOM 1808 O O . GLU A 1 215 ? 8.626 -12.581 -5.614 1.00 81.94 215 GLU A O 1
ATOM 1813 N N . LYS A 1 216 ? 10.780 -12.002 -5.771 1.00 81.88 216 LYS A N 1
ATOM 1814 C CA . LYS A 1 216 ? 11.047 -12.197 -4.333 1.00 81.88 216 LYS A CA 1
ATOM 1815 C C . LYS A 1 216 ? 10.139 -11.341 -3.454 1.00 81.88 216 LYS A C 1
ATOM 1817 O O . LYS A 1 216 ? 9.729 -11.771 -2.373 1.00 81.88 216 LYS A O 1
ATOM 1822 N N . ASN A 1 217 ? 9.845 -10.115 -3.877 1.00 83.12 217 ASN A N 1
ATOM 1823 C CA . ASN A 1 217 ? 8.954 -9.224 -3.143 1.00 83.12 217 ASN A CA 1
ATOM 1824 C C . ASN A 1 217 ? 7.500 -9.693 -3.216 1.00 83.12 217 ASN A C 1
ATOM 1826 O O . ASN A 1 217 ? 6.812 -9.649 -2.197 1.00 83.12 217 ASN A O 1
ATOM 1830 N N . GLN A 1 218 ? 7.045 -10.192 -4.365 1.00 84.50 218 GLN A N 1
ATOM 1831 C CA . GLN A 1 218 ? 5.733 -10.818 -4.504 1.00 84.50 218 GLN A CA 1
ATOM 1832 C C . GLN A 1 218 ? 5.593 -11.994 -3.532 1.00 84.50 218 GLN A C 1
ATOM 1834 O O . GLN A 1 218 ? 4.650 -12.018 -2.741 1.00 84.50 218 GLN A O 1
ATOM 1839 N N . GLU A 1 219 ? 6.558 -12.916 -3.498 1.00 82.19 219 GLU A N 1
ATOM 1840 C CA . GLU A 1 219 ? 6.527 -14.049 -2.568 1.00 82.19 219 GLU A CA 1
ATOM 1841 C C . GLU A 1 219 ? 6.482 -13.612 -1.098 1.00 82.19 219 GLU A C 1
ATOM 1843 O O . GLU A 1 219 ? 5.706 -14.149 -0.300 1.00 82.19 219 GLU A O 1
ATOM 1848 N N . LYS A 1 220 ? 7.315 -12.634 -0.718 1.00 84.19 220 LYS A N 1
ATOM 1849 C CA . LYS A 1 220 ? 7.333 -12.079 0.645 1.00 84.19 220 LYS A CA 1
ATOM 1850 C C . LYS A 1 220 ? 5.994 -11.439 1.005 1.00 84.19 220 LYS A C 1
ATOM 1852 O O . LYS A 1 220 ? 5.478 -11.689 2.093 1.00 84.19 220 LYS A O 1
ATOM 1857 N N . ASN A 1 221 ? 5.412 -10.660 0.097 1.00 83.62 221 ASN A N 1
ATOM 1858 C CA . ASN A 1 221 ? 4.122 -10.010 0.311 1.00 83.62 221 ASN A CA 1
ATOM 1859 C C . ASN A 1 221 ? 2.992 -11.039 0.434 1.00 83.62 221 ASN A C 1
ATOM 1861 O O . ASN A 1 221 ? 2.189 -10.938 1.357 1.00 83.62 221 ASN A O 1
ATOM 1865 N N . ILE A 1 222 ? 2.982 -12.088 -0.395 1.00 85.56 222 ILE A N 1
ATOM 1866 C CA . ILE A 1 222 ? 2.026 -13.200 -0.276 1.00 85.56 222 ILE A CA 1
ATOM 1867 C C . ILE A 1 222 ? 2.168 -13.898 1.084 1.00 85.56 222 ILE A C 1
ATOM 1869 O O . ILE A 1 222 ? 1.166 -14.180 1.740 1.00 85.56 222 ILE A O 1
ATOM 1873 N N . LYS A 1 223 ? 3.397 -14.150 1.554 1.00 85.44 223 LYS A N 1
ATOM 1874 C CA . LYS A 1 223 ? 3.636 -14.721 2.894 1.00 85.44 223 LYS A CA 1
ATOM 1875 C C . LYS A 1 223 ? 3.100 -13.812 4.005 1.00 85.44 223 LYS A C 1
ATOM 1877 O O . LYS A 1 223 ? 2.508 -14.312 4.958 1.00 85.44 223 LYS A O 1
ATOM 1882 N N . ASN A 1 224 ? 3.266 -12.496 3.884 1.00 83.44 224 ASN A N 1
ATOM 1883 C CA . ASN A 1 224 ? 2.728 -11.536 4.850 1.00 83.44 224 ASN A CA 1
ATOM 1884 C C . ASN A 1 224 ? 1.193 -11.513 4.846 1.00 83.44 224 ASN A C 1
ATOM 1886 O O . ASN A 1 224 ? 0.591 -11.545 5.915 1.00 83.44 224 ASN A O 1
ATOM 1890 N N . ILE A 1 225 ? 0.564 -11.545 3.668 1.00 83.44 225 ILE A N 1
ATOM 1891 C CA . ILE A 1 225 ? -0.896 -11.649 3.530 1.00 83.44 225 ILE A CA 1
ATOM 1892 C C . ILE A 1 225 ? -1.407 -12.942 4.180 1.00 83.44 225 ILE A C 1
ATOM 1894 O O . ILE A 1 225 ? -2.369 -12.907 4.944 1.00 83.44 225 ILE A O 1
ATOM 1898 N N . LYS A 1 226 ? -0.738 -14.082 3.956 1.00 83.06 226 LYS A N 1
ATOM 1899 C CA . LYS A 1 226 ? -1.092 -15.352 4.615 1.00 83.06 226 LYS A CA 1
ATOM 1900 C C . LYS A 1 226 ? -1.040 -15.239 6.140 1.00 83.06 226 LYS A C 1
ATOM 1902 O O . LYS A 1 226 ? -2.006 -15.606 6.800 1.00 83.06 226 LYS A O 1
ATOM 1907 N N . LYS A 1 227 ? 0.024 -14.644 6.691 1.00 83.62 227 LYS A N 1
ATOM 1908 C CA . LYS A 1 227 ? 0.118 -14.369 8.135 1.00 83.62 227 LYS A CA 1
ATOM 1909 C C . LYS A 1 227 ? -1.034 -13.487 8.625 1.00 83.62 227 LYS A C 1
ATOM 1911 O O . LYS A 1 227 ? -1.600 -13.769 9.673 1.00 83.62 227 LYS A O 1
ATOM 1916 N N . MET A 1 228 ? -1.418 -12.447 7.879 1.00 78.81 228 MET A N 1
ATOM 1917 C CA . MET A 1 228 ? -2.569 -11.596 8.228 1.00 78.81 228 MET A CA 1
ATOM 1918 C C . MET A 1 228 ? -3.882 -12.389 8.283 1.00 78.81 228 MET A C 1
ATOM 1920 O O . MET A 1 228 ? -4.677 -12.190 9.198 1.00 78.81 228 MET A O 1
ATOM 1924 N N . ILE A 1 229 ? -4.089 -13.330 7.359 1.00 80.12 229 ILE A N 1
ATOM 1925 C CA . ILE A 1 229 ? -5.263 -14.214 7.366 1.00 80.12 229 ILE A CA 1
ATOM 1926 C C . ILE A 1 229 ? -5.241 -15.149 8.583 1.00 80.12 229 ILE A C 1
ATOM 1928 O O . ILE A 1 229 ? -6.284 -15.376 9.193 1.00 80.12 229 ILE A O 1
ATOM 1932 N N . GLU A 1 230 ? -4.077 -15.649 8.998 1.00 81.69 230 GLU A N 1
ATOM 1933 C CA . GLU A 1 230 ? -3.947 -16.478 10.208 1.00 81.69 230 GLU A CA 1
ATOM 1934 C C . GLU A 1 230 ? -4.361 -15.718 11.485 1.00 81.69 230 GLU A C 1
ATOM 1936 O O . GLU A 1 230 ? -4.977 -16.300 12.385 1.00 81.69 230 GLU A O 1
ATOM 1941 N N . TYR A 1 231 ? -4.149 -14.395 11.539 1.00 79.12 231 TYR A N 1
ATOM 1942 C CA . TYR A 1 231 ? -4.63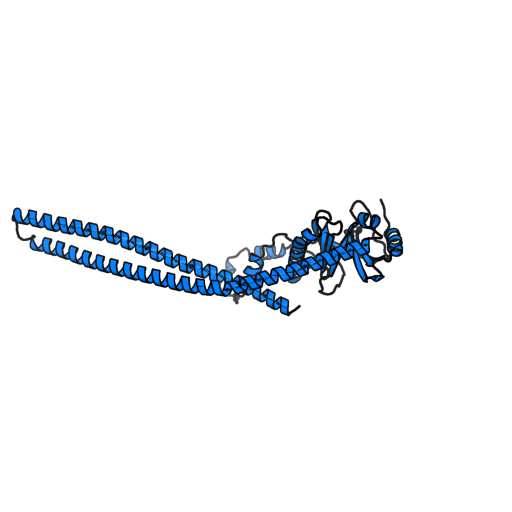3 -13.545 12.638 1.00 79.12 231 TYR A CA 1
ATOM 1943 C C . TYR A 1 231 ? -6.167 -13.443 12.729 1.00 79.12 231 TYR A C 1
ATOM 1945 O O . TYR A 1 231 ? -6.676 -12.999 13.762 1.00 79.12 231 TYR A O 1
ATOM 1953 N N . LYS A 1 232 ? -6.932 -13.920 11.734 1.00 80.19 232 LYS A N 1
ATOM 1954 C CA . LYS A 1 232 ? -8.403 -14.030 11.806 1.00 80.19 232 LYS A CA 1
ATOM 1955 C C . LYS A 1 232 ? -8.860 -14.786 13.054 1.00 80.19 232 LYS A C 1
ATOM 1957 O O . LYS A 1 232 ? -9.799 -14.361 13.725 1.00 80.19 232 LYS A O 1
ATOM 1962 N N . ASN A 1 233 ? -8.190 -15.889 13.386 1.00 76.69 233 ASN A N 1
ATOM 1963 C CA . ASN A 1 233 ? -8.555 -16.702 14.548 1.00 76.69 233 ASN A CA 1
ATOM 1964 C C . ASN A 1 233 ? -8.363 -15.920 15.855 1.00 76.69 233 ASN A C 1
ATOM 1966 O O . ASN A 1 233 ? -9.206 -15.985 16.751 1.00 76.69 233 ASN A O 1
ATOM 1970 N N . ASN A 1 234 ? -7.308 -15.103 15.923 1.00 81.69 234 ASN A N 1
ATOM 1971 C CA . ASN A 1 234 ? -7.063 -14.213 17.055 1.00 81.69 234 ASN A CA 1
ATOM 1972 C C . ASN A 1 234 ? -8.134 -13.120 17.147 1.00 81.69 234 ASN A C 1
ATOM 1974 O O . ASN A 1 234 ? -8.602 -12.824 18.243 1.00 81.69 234 ASN A O 1
ATOM 1978 N N . PHE A 1 235 ? -8.585 -12.564 16.020 1.00 79.88 235 PHE A N 1
ATOM 1979 C CA . PHE A 1 235 ? -9.667 -11.577 16.012 1.00 79.88 235 PHE A CA 1
ATOM 1980 C C . PHE A 1 235 ? -10.991 -12.157 16.538 1.00 79.88 235 PHE A C 1
ATOM 1982 O O . PHE A 1 235 ? -11.660 -11.539 17.369 1.00 79.88 235 PHE A O 1
ATOM 1989 N N . ILE A 1 236 ? -11.342 -13.383 16.134 1.00 81.75 236 ILE A N 1
ATOM 1990 C CA . ILE A 1 236 ? -12.531 -14.091 16.640 1.00 81.75 236 ILE A CA 1
ATOM 1991 C C . ILE A 1 236 ? -12.410 -14.342 18.152 1.00 81.75 236 ILE A C 1
ATOM 1993 O O . ILE A 1 236 ? -13.356 -14.086 18.905 1.00 81.75 236 ILE A O 1
ATOM 1997 N N . LEU A 1 237 ? -11.234 -14.781 18.617 1.00 84.81 237 LEU A N 1
ATOM 1998 C CA . LEU A 1 237 ? -10.959 -14.964 20.042 1.00 84.81 237 LEU A CA 1
ATOM 1999 C C . LEU A 1 237 ? -11.137 -13.647 20.812 1.00 84.81 237 LEU A C 1
ATOM 2001 O O . LEU A 1 237 ? -11.844 -13.618 21.821 1.00 84.81 237 LEU A O 1
ATOM 2005 N N . LEU A 1 238 ? -10.552 -12.550 20.328 1.00 84.81 238 LEU A N 1
ATOM 2006 C CA . LEU A 1 238 ? -10.666 -11.229 20.948 1.00 84.81 238 LEU A CA 1
ATOM 2007 C C . LEU A 1 238 ? -12.123 -10.754 21.012 1.00 84.81 238 LEU A C 1
ATOM 2009 O O . LEU A 1 238 ? -12.562 -10.279 22.059 1.00 84.81 238 LEU A O 1
ATOM 2013 N N . SER A 1 239 ? -12.909 -10.967 19.953 1.00 84.62 239 SER A N 1
ATOM 2014 C CA . SER A 1 239 ? -14.348 -10.666 19.940 1.00 84.62 239 SER A CA 1
ATOM 2015 C C . SER A 1 239 ? -15.103 -11.383 21.070 1.00 84.62 239 SER A C 1
ATOM 2017 O O . SER A 1 239 ? -15.872 -10.764 21.816 1.00 84.62 239 SER A O 1
ATOM 2019 N N . SER A 1 240 ? -14.809 -12.669 21.297 1.00 85.75 240 SER A N 1
ATOM 2020 C CA . SER A 1 240 ? -15.394 -13.421 22.416 1.00 85.75 240 SER A CA 1
ATOM 2021 C C . SER A 1 240 ? -14.982 -12.863 23.789 1.00 85.75 240 SER A C 1
ATOM 2023 O O . SER A 1 240 ? -15.808 -12.752 24.701 1.00 85.75 240 SER A O 1
ATOM 2025 N N . GLN A 1 241 ? -13.726 -12.426 23.935 1.00 88.56 241 GLN A N 1
ATOM 2026 C CA . GLN A 1 241 ? -13.230 -11.800 25.161 1.00 88.56 241 GLN A CA 1
ATOM 2027 C C . GLN A 1 241 ? -13.915 -10.453 25.426 1.00 88.56 241 GLN A C 1
ATOM 2029 O O . GLN A 1 241 ? -14.274 -10.166 26.573 1.00 88.56 241 GLN A O 1
ATOM 2034 N N . PHE A 1 242 ? -14.157 -9.649 24.388 1.00 86.12 242 PHE A N 1
ATOM 2035 C CA . PHE A 1 242 ? -14.904 -8.397 24.506 1.00 86.12 242 PHE A CA 1
ATOM 2036 C C . PHE A 1 242 ? -16.347 -8.638 24.942 1.00 86.12 242 PHE A C 1
ATOM 2038 O O . PHE A 1 242 ? -16.822 -7.965 25.858 1.00 86.12 242 PHE A O 1
ATOM 2045 N N . LYS A 1 243 ? -17.025 -9.642 24.373 1.00 87.00 243 LYS A N 1
ATOM 2046 C CA . LYS A 1 243 ? -18.371 -10.043 24.812 1.00 87.00 243 LYS A CA 1
ATOM 2047 C C . LYS A 1 243 ? -18.396 -10.420 26.297 1.00 87.00 243 LYS A C 1
ATOM 2049 O O . LYS A 1 243 ? -19.260 -9.946 27.036 1.00 87.00 243 LYS A O 1
ATOM 2054 N N . ASN A 1 244 ? -17.412 -11.191 26.760 1.00 89.69 244 ASN A N 1
ATOM 2055 C CA . ASN A 1 244 ? -17.302 -11.566 28.172 1.00 89.69 244 ASN A CA 1
ATOM 2056 C C . ASN A 1 244 ? -17.041 -10.355 29.079 1.00 89.69 244 ASN A C 1
ATOM 2058 O O . ASN A 1 244 ? -17.618 -10.261 30.164 1.00 89.69 244 ASN A O 1
ATOM 2062 N N . ARG A 1 245 ? -16.197 -9.405 28.653 1.00 87.31 245 ARG A N 1
ATOM 2063 C CA . ARG A 1 245 ? -15.965 -8.156 29.399 1.00 87.31 245 ARG A CA 1
ATOM 2064 C C . ARG A 1 245 ? -17.238 -7.318 29.502 1.00 87.31 245 ARG A C 1
ATOM 2066 O O . ARG A 1 245 ? -17.580 -6.916 30.611 1.00 87.31 245 ARG A O 1
ATOM 2073 N N . LYS A 1 246 ? -17.982 -7.150 28.402 1.00 87.69 246 LYS A N 1
ATOM 2074 C CA . LYS A 1 246 ? -19.282 -6.455 28.395 1.00 87.69 246 LYS A CA 1
ATOM 2075 C C . LYS A 1 246 ? -20.236 -7.062 29.426 1.00 87.69 246 LYS A C 1
ATOM 2077 O O . LYS A 1 246 ? -20.758 -6.350 30.278 1.00 87.69 246 LYS A O 1
ATOM 2082 N N . GLN A 1 247 ? -20.391 -8.388 29.425 1.00 90.50 247 GLN A N 1
ATOM 2083 C CA . GLN A 1 247 ? -21.242 -9.079 30.401 1.00 90.50 247 GLN A CA 1
ATOM 2084 C C . GLN A 1 247 ? -20.798 -8.853 31.853 1.00 90.50 247 GLN A C 1
ATOM 2086 O O . GLN A 1 247 ? -21.642 -8.682 32.732 1.00 90.50 247 GLN A O 1
ATOM 2091 N N . LYS A 1 248 ? -19.488 -8.842 32.131 1.00 91.19 248 LYS A N 1
ATOM 2092 C CA . LYS A 1 248 ? -18.969 -8.552 33.479 1.00 91.19 248 LYS A CA 1
ATOM 2093 C C . LYS A 1 248 ? -19.311 -7.129 33.928 1.00 91.19 248 LYS A C 1
ATOM 2095 O O . LYS A 1 248 ? -19.707 -6.956 35.077 1.00 91.19 248 LYS A O 1
ATOM 2100 N N . MET A 1 249 ? -19.201 -6.145 33.037 1.00 88.50 249 MET A N 1
ATOM 2101 C CA . MET A 1 249 ? -19.513 -4.747 33.353 1.00 88.50 249 MET A CA 1
ATOM 2102 C C . MET A 1 249 ? -21.013 -4.530 33.576 1.00 88.50 249 MET A C 1
ATOM 2104 O O . MET A 1 249 ? -21.382 -3.899 34.560 1.00 88.50 249 MET A O 1
ATOM 2108 N N . PHE A 1 250 ? -21.886 -5.141 32.765 1.00 89.75 250 PHE A N 1
ATOM 2109 C CA . PHE A 1 250 ? -23.335 -5.105 33.016 1.00 89.75 250 PHE A CA 1
ATOM 2110 C C . PHE A 1 250 ? -23.703 -5.731 34.367 1.00 89.75 250 PHE A C 1
ATOM 2112 O O . PHE A 1 250 ? -24.431 -5.122 35.143 1.00 89.75 250 PHE A O 1
ATOM 2119 N N . LYS A 1 251 ? -23.101 -6.875 34.727 1.00 92.44 251 LYS A N 1
ATOM 2120 C CA . LYS A 1 251 ? -23.294 -7.476 36.060 1.00 92.44 251 LYS A CA 1
ATOM 2121 C C . LYS A 1 251 ? -22.840 -6.558 37.202 1.00 92.44 251 LYS A C 1
ATOM 2123 O O . LYS A 1 251 ? -23.435 -6.587 38.276 1.00 92.44 251 LYS A O 1
ATOM 2128 N N . GLN A 1 252 ? -21.768 -5.786 37.020 1.00 89.94 252 GLN A N 1
ATOM 2129 C CA . GLN A 1 252 ? -21.325 -4.801 38.016 1.00 89.94 252 GLN A CA 1
ATOM 2130 C C . GLN A 1 252 ? -22.310 -3.634 38.124 1.00 89.94 252 GLN A C 1
ATOM 2132 O O . GLN A 1 252 ? -22.634 -3.208 39.229 1.00 89.94 252 GLN A O 1
ATOM 2137 N N . LEU A 1 253 ? -22.821 -3.166 36.990 1.00 91.00 253 LEU A N 1
ATOM 2138 C CA . LEU A 1 253 ? -23.805 -2.094 36.908 1.00 91.00 253 LEU A CA 1
ATOM 2139 C C . LEU A 1 253 ? -25.116 -2.491 37.607 1.00 91.00 253 LEU A C 1
ATOM 2141 O O . LEU A 1 253 ? -25.631 -1.722 38.418 1.00 91.00 253 LEU A O 1
ATOM 2145 N N . ASP A 1 254 ? -25.597 -3.718 37.396 1.00 90.81 254 ASP A N 1
ATOM 2146 C CA . ASP A 1 254 ? -26.785 -4.250 38.077 1.00 90.81 254 ASP A CA 1
ATOM 2147 C C . ASP A 1 254 ? -26.590 -4.331 39.597 1.00 90.81 254 ASP A C 1
ATOM 2149 O O . ASP A 1 254 ? -27.471 -3.941 40.365 1.00 90.81 254 ASP A O 1
ATOM 2153 N N . LYS A 1 255 ? -25.405 -4.763 40.053 1.00 92.38 255 LYS A N 1
ATOM 2154 C CA . LYS A 1 255 ? -25.058 -4.772 41.485 1.00 92.38 255 LYS A CA 1
ATOM 2155 C C . LYS A 1 255 ? -25.055 -3.366 42.082 1.00 92.38 255 LYS A C 1
ATOM 2157 O O . LYS A 1 255 ? -25.588 -3.173 43.171 1.00 92.38 255 LYS A O 1
ATOM 2162 N N . LEU A 1 256 ? -24.474 -2.389 41.387 1.00 89.00 256 LEU A N 1
ATOM 2163 C CA . LEU A 1 256 ? -24.435 -1.001 41.852 1.00 89.00 256 LEU A CA 1
ATOM 2164 C C . LEU A 1 256 ? -25.837 -0.374 41.894 1.00 89.00 256 LEU A C 1
ATOM 2166 O O . LEU A 1 256 ? -26.170 0.300 42.866 1.00 89.00 256 LEU A O 1
ATOM 2170 N N . LYS A 1 257 ? -26.687 -0.650 40.895 1.00 89.69 257 LYS A N 1
ATOM 2171 C CA . LYS A 1 257 ? -28.103 -0.242 40.894 1.00 89.69 257 LYS A CA 1
ATOM 2172 C C . LYS A 1 257 ? -28.870 -0.841 42.071 1.00 89.69 257 LYS A C 1
ATOM 2174 O O . LYS A 1 257 ? -29.612 -0.126 42.738 1.00 89.69 257 LYS A O 1
ATOM 2179 N N . TYR A 1 258 ? -28.660 -2.126 42.356 1.00 92.44 258 TYR A N 1
ATOM 2180 C CA . TYR A 1 258 ? -29.271 -2.786 43.508 1.00 92.44 258 TYR A CA 1
ATOM 2181 C C . TYR A 1 258 ? -28.835 -2.147 44.835 1.00 92.44 258 TYR A C 1
ATOM 2183 O O . TYR A 1 258 ? -29.678 -1.840 45.675 1.00 92.44 258 TYR A O 1
ATOM 2191 N N . LEU A 1 259 ? -27.534 -1.892 45.017 1.00 88.56 259 LEU A N 1
ATOM 2192 C CA . LEU A 1 259 ? -27.023 -1.224 46.219 1.00 88.56 259 LEU A CA 1
ATOM 2193 C C . LEU A 1 259 ? -27.613 0.181 46.388 1.00 88.56 259 LEU A C 1
ATOM 2195 O O . LEU A 1 259 ? -27.990 0.553 47.497 1.00 88.56 259 LEU A O 1
ATOM 2199 N N . LEU A 1 260 ? -27.755 0.932 45.294 1.00 90.50 260 LEU A N 1
ATOM 2200 C CA . LEU A 1 260 ? -28.378 2.253 45.314 1.00 90.50 260 LEU A CA 1
ATOM 2201 C C . LEU A 1 260 ? -29.848 2.191 45.761 1.00 90.50 260 LEU A C 1
ATOM 2203 O O . LEU A 1 260 ? -30.272 3.002 46.584 1.00 90.50 260 LEU A O 1
ATOM 2207 N N . ASP A 1 261 ? -30.614 1.214 45.267 1.00 90.62 261 ASP A N 1
ATOM 2208 C CA . ASP A 1 261 ? -32.008 0.999 45.677 1.00 90.62 261 ASP A CA 1
ATOM 2209 C C . ASP A 1 261 ? -32.117 0.621 47.167 1.00 90.62 261 ASP A C 1
ATOM 2211 O O . ASP A 1 261 ? -32.961 1.146 47.898 1.00 90.62 261 ASP A O 1
ATOM 2215 N N . VAL A 1 262 ? -31.204 -0.220 47.667 1.00 89.75 262 VAL A N 1
ATOM 2216 C CA . VAL A 1 262 ? -31.112 -0.538 49.102 1.00 89.75 262 VAL A CA 1
ATOM 2217 C C . VAL A 1 262 ? -30.805 0.716 49.927 1.00 89.75 262 VAL A C 1
ATOM 2219 O O . VAL A 1 262 ? -31.485 0.963 50.925 1.00 89.75 262 VAL A O 1
ATOM 2222 N N . CYS A 1 263 ? -29.839 1.541 49.509 1.00 86.56 263 CYS A N 1
ATOM 2223 C CA . CYS A 1 263 ? -29.525 2.807 50.177 1.00 86.56 263 CYS A CA 1
ATOM 2224 C C . CYS A 1 263 ? -30.739 3.743 50.222 1.00 86.56 263 CYS A C 1
ATOM 2226 O O . CYS A 1 263 ? -31.032 4.294 51.282 1.00 86.56 263 CYS A O 1
ATOM 2228 N N . ASN A 1 264 ? -31.488 3.863 49.121 1.00 87.12 264 ASN A N 1
ATOM 2229 C CA . ASN A 1 264 ? -32.708 4.672 49.064 1.00 87.12 264 ASN A CA 1
ATOM 2230 C C . ASN A 1 264 ? -33.774 4.164 50.046 1.00 87.12 264 ASN A C 1
ATOM 2232 O O . ASN A 1 264 ? -34.341 4.949 50.803 1.00 87.12 264 ASN A O 1
ATOM 2236 N N . LYS A 1 265 ? -34.002 2.845 50.110 1.00 89.62 265 LYS A N 1
ATOM 2237 C CA . LYS A 1 265 ? -34.957 2.239 51.057 1.00 89.62 265 LYS A CA 1
ATOM 2238 C C . LYS A 1 265 ? -34.573 2.488 52.517 1.00 89.62 265 LYS A C 1
ATOM 2240 O O . LYS A 1 265 ? -35.450 2.721 53.351 1.00 89.62 265 LYS A O 1
ATOM 2245 N N . ILE A 1 266 ? -33.282 2.427 52.850 1.00 85.62 266 ILE A N 1
ATOM 2246 C CA . ILE A 1 266 ? -32.797 2.711 54.209 1.00 85.62 266 ILE A CA 1
ATOM 2247 C C . ILE A 1 266 ? -32.932 4.207 54.523 1.00 85.62 266 ILE A C 1
ATOM 2249 O O . ILE A 1 266 ? -33.395 4.549 55.612 1.00 85.62 266 ILE A O 1
ATOM 2253 N N . GLU A 1 267 ? -32.593 5.084 53.573 1.00 83.31 267 GLU A N 1
ATOM 2254 C CA . GLU A 1 267 ? -32.743 6.538 53.699 1.00 83.31 267 GLU A CA 1
ATOM 2255 C C . GLU A 1 267 ? -34.203 6.916 54.000 1.00 83.31 267 GLU A C 1
ATOM 2257 O O . GLU A 1 267 ? -34.463 7.569 55.013 1.00 83.31 267 GLU A O 1
ATOM 2262 N N . SER A 1 268 ? -35.168 6.409 53.221 1.00 85.25 268 SER A N 1
ATOM 2263 C CA . SER A 1 268 ? -36.600 6.646 53.459 1.00 85.25 268 SER A CA 1
ATOM 2264 C C . SER A 1 268 ? -37.058 6.130 54.826 1.00 85.25 268 SER A C 1
ATOM 2266 O O . SER A 1 268 ? -37.777 6.820 55.545 1.00 85.25 268 SER A O 1
ATOM 2268 N N . ARG A 1 269 ? -36.612 4.935 55.244 1.00 87.50 269 ARG A N 1
ATOM 2269 C CA . ARG A 1 269 ? -36.949 4.388 56.572 1.00 87.50 269 ARG A CA 1
ATOM 2270 C C . ARG A 1 269 ? -36.415 5.254 57.711 1.00 87.50 269 ARG A C 1
ATOM 2272 O O . ARG A 1 269 ? -37.108 5.418 58.712 1.00 87.50 269 ARG A O 1
ATOM 2279 N N . LEU A 1 270 ? -35.195 5.776 57.596 1.00 83.94 270 LEU A N 1
ATOM 2280 C CA . LEU A 1 270 ? -34.610 6.654 58.613 1.00 83.94 270 LEU A CA 1
ATOM 2281 C C . LEU A 1 270 ? -35.305 8.017 58.651 1.00 83.94 270 LEU A C 1
ATOM 2283 O O . LEU A 1 270 ? -35.571 8.515 59.740 1.00 83.94 270 LEU A O 1
ATOM 2287 N N . GLN A 1 271 ? -35.670 8.577 57.496 1.00 82.81 271 GLN A N 1
ATOM 2288 C CA . GLN A 1 271 ? -36.459 9.810 57.422 1.00 82.81 271 GLN A CA 1
ATOM 2289 C C . GLN A 1 271 ? -37.836 9.642 58.079 1.00 82.81 271 GLN A C 1
ATOM 2291 O O . GLN A 1 271 ? -38.193 10.437 58.943 1.00 82.81 271 GLN A O 1
ATOM 2296 N N . HIS A 1 272 ? -38.565 8.562 57.774 1.00 83.44 272 HIS A N 1
ATOM 2297 C CA . HIS A 1 272 ? -39.836 8.260 58.443 1.00 83.44 272 HIS A CA 1
ATOM 2298 C C . HIS A 1 272 ? -39.676 8.034 59.952 1.00 83.44 272 HIS A C 1
ATOM 2300 O O . HIS A 1 272 ? -40.529 8.452 60.729 1.00 83.44 272 HIS A O 1
ATOM 2306 N N . LYS A 1 273 ? -38.583 7.399 60.399 1.00 82.12 273 LYS A N 1
ATOM 2307 C CA . LYS A 1 273 ? -38.294 7.260 61.836 1.00 82.12 273 LYS A CA 1
ATOM 2308 C C . LYS A 1 273 ? -38.089 8.615 62.509 1.00 82.12 273 LYS A C 1
ATOM 2310 O O . LYS A 1 273 ? -38.597 8.795 63.609 1.00 82.12 273 LYS A O 1
ATOM 2315 N N . ILE A 1 274 ? -37.370 9.540 61.873 1.00 79.25 274 ILE A N 1
ATOM 2316 C CA . ILE A 1 274 ? -37.166 10.895 62.402 1.00 79.25 274 ILE A CA 1
ATOM 2317 C C . ILE A 1 274 ? -38.505 11.630 62.499 1.00 79.25 274 ILE A C 1
ATOM 2319 O O . ILE A 1 274 ? -38.828 12.099 63.584 1.00 79.25 274 ILE A O 1
ATOM 2323 N N . LEU A 1 275 ? -39.319 11.621 61.437 1.00 81.38 275 LEU A N 1
ATOM 2324 C CA . LEU A 1 275 ? -40.645 12.256 61.424 1.00 81.38 275 LEU A CA 1
ATOM 2325 C C . LEU A 1 275 ? -41.568 11.694 62.518 1.00 81.38 275 LEU A C 1
ATOM 2327 O O . LEU A 1 275 ? -42.119 12.444 63.316 1.00 81.38 275 LEU A O 1
ATOM 2331 N N . ASN A 1 276 ? -41.649 10.366 62.647 1.00 81.50 276 ASN A N 1
ATOM 2332 C CA . ASN A 1 276 ? -42.466 9.719 63.679 1.00 81.50 276 ASN A CA 1
ATOM 2333 C C . ASN A 1 276 ? -41.991 10.038 65.109 1.00 81.50 276 ASN A C 1
ATOM 2335 O O . ASN A 1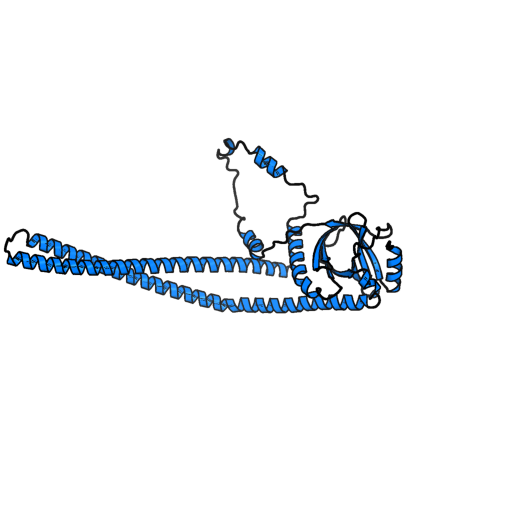 276 ? -42.783 10.012 66.050 1.00 81.50 276 ASN A O 1
ATOM 2339 N N . ILE A 1 277 ? -40.689 10.266 65.311 1.00 75.88 277 ILE A N 1
ATOM 2340 C CA . ILE A 1 277 ? -40.137 10.685 66.607 1.00 75.88 277 ILE A CA 1
ATOM 2341 C C . ILE A 1 277 ? -40.436 12.169 66.841 1.00 75.88 277 ILE A C 1
ATOM 2343 O O . ILE A 1 277 ? -40.809 12.549 67.946 1.00 75.88 277 ILE A O 1
ATOM 2347 N N . GLU A 1 278 ? -40.327 13.014 65.822 1.00 75.25 278 GLU A N 1
ATOM 2348 C CA . GLU A 1 278 ? -40.676 14.431 65.922 1.00 75.25 278 GLU A CA 1
ATOM 2349 C C . GLU A 1 278 ? -42.159 14.624 66.283 1.00 75.25 278 GLU A C 1
ATOM 2351 O O . GLU A 1 278 ? -42.446 15.388 67.206 1.00 75.25 278 GLU A O 1
ATOM 2356 N N . GLU A 1 279 ? -43.067 13.847 65.681 1.00 75.50 279 GLU A N 1
ATOM 2357 C CA . GLU A 1 279 ? -44.505 13.831 65.995 1.00 75.50 279 GLU A CA 1
ATOM 2358 C C . GLU A 1 279 ? -44.817 13.266 67.392 1.00 75.50 279 GLU A C 1
ATOM 2360 O O . GLU A 1 279 ? -45.607 13.833 68.142 1.00 75.50 279 GLU A O 1
ATOM 2365 N N . LYS A 1 280 ? -44.182 12.162 67.812 1.00 71.38 280 LYS A N 1
ATOM 2366 C CA . LYS A 1 280 ? -44.447 11.558 69.138 1.00 71.38 280 LYS A CA 1
ATOM 2367 C C . LYS A 1 280 ? -44.043 12.448 70.312 1.00 71.38 280 LYS A C 1
ATOM 2369 O O . LYS A 1 280 ? -44.618 12.331 71.394 1.00 71.38 280 LYS A O 1
ATOM 2374 N N . PHE A 1 281 ? -43.047 13.304 70.112 1.00 63.47 281 PHE A N 1
ATOM 2375 C CA . PHE A 1 281 ? -42.522 14.213 71.127 1.00 63.47 281 PHE A CA 1
ATOM 2376 C C . PHE A 1 281 ? -42.977 15.670 70.914 1.00 63.47 281 PHE A C 1
ATOM 2378 O O . PHE A 1 281 ? -42.373 16.567 71.494 1.00 63.47 281 PHE A O 1
ATOM 2385 N N . SER A 1 282 ? -44.001 15.947 70.095 1.00 61.84 282 SER A N 1
ATOM 2386 C CA . SER A 1 282 ? -4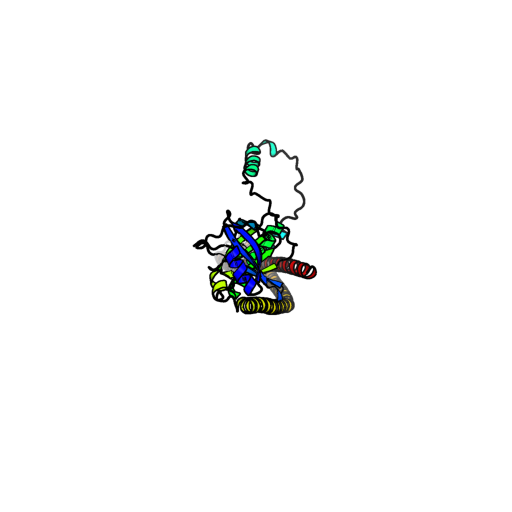4.613 17.288 70.022 1.00 61.84 282 SER A CA 1
ATOM 2387 C C . SER A 1 282 ? -45.542 17.581 71.210 1.00 61.84 282 SER A C 1
ATOM 2389 O O . SER A 1 282 ? -45.819 18.738 71.500 1.00 61.84 282 SER A O 1
ATOM 2391 N N . ASN A 1 283 ? -46.007 16.536 71.912 1.00 59.38 283 ASN A N 1
ATOM 2392 C CA . ASN A 1 283 ? -47.067 16.624 72.927 1.00 59.38 283 ASN A CA 1
ATOM 2393 C C . ASN A 1 283 ? -46.594 16.369 74.378 1.00 59.38 283 ASN A C 1
ATOM 2395 O O . ASN A 1 283 ? -47.429 16.263 75.274 1.00 59.38 283 ASN A O 1
ATOM 2399 N N . LYS A 1 284 ? -45.284 16.229 74.644 1.00 58.78 284 LYS A N 1
ATOM 2400 C CA . LYS A 1 284 ? -44.742 15.951 75.993 1.00 58.78 284 LYS A CA 1
ATOM 2401 C C . LYS A 1 284 ? -43.542 16.849 76.315 1.00 58.78 284 LYS A C 1
ATOM 2403 O O . LYS A 1 284 ? -42.476 16.657 75.746 1.00 58.78 284 LYS A O 1
ATOM 2408 N N . ASN A 1 285 ? -43.713 17.765 77.271 1.00 58.16 285 ASN A N 1
ATOM 2409 C CA . ASN A 1 285 ? -42.698 18.729 77.718 1.00 58.16 285 ASN A CA 1
ATOM 2410 C C . ASN A 1 285 ? -41.998 18.258 79.008 1.00 58.16 285 ASN A C 1
ATOM 2412 O O . ASN A 1 285 ? -42.206 18.836 80.073 1.00 58.16 285 ASN A O 1
ATOM 2416 N N . ASN A 1 286 ? -41.184 17.203 78.923 1.00 64.81 286 ASN A N 1
ATOM 2417 C CA . ASN A 1 286 ? -40.300 16.775 80.014 1.00 64.81 286 ASN A CA 1
ATOM 2418 C C . ASN A 1 286 ? -38.833 16.890 79.570 1.00 64.81 286 ASN A C 1
ATOM 2420 O O . ASN A 1 286 ? -38.436 16.331 78.551 1.00 64.81 286 ASN A O 1
ATOM 2424 N N . LEU A 1 287 ? -38.001 17.553 80.378 1.00 64.88 287 LEU A N 1
ATOM 2425 C CA . LEU A 1 287 ? -36.605 17.895 80.050 1.00 64.88 287 LEU A CA 1
ATOM 2426 C C . LEU A 1 287 ? -35.714 16.657 79.787 1.00 64.88 287 LEU A C 1
ATOM 2428 O O . LEU A 1 287 ? -34.790 16.683 78.976 1.00 64.88 287 LEU A O 1
ATOM 2432 N N . THR A 1 288 ? -36.021 15.540 80.447 1.00 68.38 288 THR A N 1
ATOM 2433 C CA . THR A 1 288 ? -35.370 14.233 80.259 1.00 68.38 288 THR A CA 1
ATOM 2434 C C . THR A 1 288 ? -35.800 13.521 78.974 1.00 68.38 288 THR A C 1
ATOM 2436 O O . THR A 1 288 ? -35.000 12.796 78.375 1.00 68.38 288 THR A O 1
ATOM 2439 N N . ASP A 1 289 ? -37.033 13.741 78.523 1.00 64.88 289 ASP A N 1
ATOM 2440 C CA . ASP A 1 289 ? -37.558 13.203 77.268 1.00 64.88 289 ASP A CA 1
ATOM 2441 C C . ASP A 1 289 ? -37.003 13.978 76.059 1.00 64.88 289 ASP A C 1
ATOM 2443 O O . ASP A 1 289 ? -36.669 13.363 75.044 1.00 64.88 289 ASP A O 1
ATOM 2447 N N . ASP A 1 290 ? -36.752 15.284 76.205 1.00 65.69 290 ASP A N 1
ATOM 2448 C CA . ASP A 1 290 ? -36.082 16.112 75.191 1.00 65.69 290 ASP A CA 1
ATOM 2449 C C . ASP A 1 290 ? -34.616 15.716 74.960 1.00 65.69 290 ASP A C 1
ATOM 2451 O O . ASP A 1 290 ? -34.163 15.617 73.814 1.00 65.69 290 ASP A O 1
ATOM 2455 N N . MET A 1 291 ? -33.862 15.408 76.023 1.00 70.06 291 MET A N 1
ATOM 2456 C CA . MET A 1 291 ? -32.488 14.906 75.877 1.00 70.06 291 MET A CA 1
ATOM 2457 C C . MET A 1 291 ? -32.444 13.549 75.157 1.00 70.06 291 MET A C 1
ATOM 2459 O O . MET A 1 291 ? -31.568 13.308 74.321 1.00 70.06 291 MET A O 1
ATOM 2463 N N . ARG A 1 292 ? -33.409 12.660 75.433 1.00 68.31 292 ARG A N 1
ATOM 2464 C CA . ARG A 1 292 ? -33.529 11.360 74.749 1.00 68.31 292 ARG A CA 1
ATOM 2465 C C . ARG A 1 292 ? -33.931 11.525 73.283 1.00 68.31 292 ARG A C 1
ATOM 2467 O O . ARG A 1 292 ? -33.325 10.884 72.424 1.00 68.31 292 ARG A O 1
ATOM 2474 N N . LYS A 1 293 ? -34.884 12.415 72.988 1.00 73.06 293 LYS A N 1
ATOM 2475 C CA . LYS A 1 293 ? -35.281 12.797 71.624 1.00 73.06 293 LYS A CA 1
ATOM 2476 C C . LYS A 1 293 ? -34.077 13.295 70.825 1.00 73.06 293 LYS A C 1
ATOM 2478 O O . LYS A 1 293 ? -33.796 12.765 69.749 1.00 73.06 293 LYS A O 1
ATOM 2483 N N . ASN A 1 294 ? -33.316 14.239 71.379 1.00 75.88 294 ASN A N 1
ATOM 2484 C CA . ASN A 1 294 ? -32.148 14.809 70.709 1.00 75.88 294 ASN A CA 1
ATOM 2485 C C . ASN A 1 294 ? -31.056 13.771 70.433 1.00 75.88 294 ASN A C 1
ATOM 2487 O O . ASN A 1 294 ? -30.531 13.744 69.323 1.00 75.88 294 ASN A O 1
ATOM 2491 N N . ASN A 1 295 ? -30.763 12.865 71.371 1.00 79.44 295 ASN A N 1
ATOM 2492 C CA . ASN A 1 295 ? -29.778 11.804 71.135 1.00 79.44 295 ASN A CA 1
ATOM 2493 C C . ASN A 1 295 ? -30.204 10.830 70.023 1.00 79.44 295 ASN A C 1
ATOM 2495 O O . ASN A 1 295 ? -29.386 10.447 69.185 1.00 79.44 295 ASN A O 1
ATOM 2499 N N . ILE A 1 296 ? -31.481 10.437 69.973 1.00 76.38 296 ILE A N 1
ATOM 2500 C CA . ILE A 1 296 ? -31.976 9.504 68.947 1.00 76.38 296 ILE A CA 1
ATOM 2501 C C . ILE A 1 296 ? -32.019 10.178 67.567 1.00 76.38 296 ILE A C 1
ATOM 2503 O O . ILE A 1 296 ? -31.622 9.564 66.569 1.00 76.38 296 ILE A O 1
ATOM 2507 N N . ILE A 1 297 ? -32.443 11.443 67.502 1.00 77.69 297 ILE A N 1
ATOM 2508 C CA . ILE A 1 297 ? -32.431 12.235 66.265 1.00 77.69 297 ILE A CA 1
ATOM 2509 C C . ILE A 1 297 ? -30.993 12.452 65.792 1.00 77.69 297 ILE A C 1
ATOM 2511 O O . ILE A 1 297 ? -30.710 12.259 64.612 1.00 77.69 297 ILE A O 1
ATOM 2515 N N . PHE A 1 298 ? -30.069 12.794 66.691 1.00 81.31 298 PHE A N 1
ATOM 2516 C CA . PHE A 1 298 ? -28.659 12.984 66.359 1.00 81.31 298 PHE A CA 1
ATOM 2517 C C . PHE A 1 298 ? -28.030 11.704 65.792 1.00 81.31 298 PHE A C 1
ATOM 2519 O O . PHE A 1 298 ? -27.417 11.738 64.724 1.00 81.31 298 PHE A O 1
ATOM 2526 N N . ASN A 1 299 ? -28.259 10.554 66.434 1.00 82.69 299 ASN A N 1
ATOM 2527 C CA . ASN A 1 299 ? -27.773 9.263 65.942 1.00 82.69 299 ASN A CA 1
ATOM 2528 C C . ASN A 1 299 ? -28.373 8.898 64.575 1.00 82.69 299 ASN A C 1
ATOM 2530 O O . ASN A 1 299 ? -27.652 8.443 63.685 1.00 82.69 299 ASN A O 1
ATOM 2534 N N . SER A 1 300 ? -29.669 9.151 64.373 1.00 77.31 300 SER A N 1
ATOM 2535 C CA . SER A 1 300 ? -30.347 8.898 63.093 1.00 77.31 300 SER A CA 1
ATOM 2536 C C . SER A 1 300 ? -29.854 9.839 61.985 1.00 77.31 300 SER A C 1
ATOM 2538 O O . SER A 1 300 ? -29.665 9.406 60.849 1.00 77.31 300 SER A O 1
ATOM 2540 N N . LYS A 1 301 ? -29.561 11.106 62.309 1.00 80.94 301 LYS A N 1
ATOM 2541 C CA . LYS A 1 301 ? -28.943 12.079 61.391 1.00 80.94 301 LYS A CA 1
ATOM 2542 C C . LYS A 1 301 ? -27.511 11.687 61.020 1.00 80.94 301 LYS A C 1
ATOM 2544 O O . LYS A 1 301 ? -27.149 11.780 59.851 1.00 80.94 301 LYS A O 1
ATOM 2549 N N . LYS A 1 302 ? -26.720 11.180 61.972 1.00 85.81 302 LYS A N 1
ATOM 2550 C CA . LYS A 1 302 ? -25.373 10.649 61.701 1.00 85.81 302 LYS A CA 1
ATOM 2551 C C . LYS A 1 302 ? -25.422 9.438 60.763 1.00 85.81 302 LYS A C 1
ATOM 2553 O O . LYS A 1 302 ? -24.646 9.362 59.817 1.00 85.81 302 LYS A O 1
ATOM 2558 N N . GLN A 1 303 ? -26.371 8.524 60.972 1.00 81.31 303 GLN A N 1
ATOM 2559 C CA . GLN A 1 303 ? -26.588 7.390 60.065 1.00 81.31 303 GLN A CA 1
ATOM 2560 C C . GLN A 1 303 ? -27.030 7.837 58.664 1.00 81.31 303 GLN A C 1
ATOM 2562 O O . GLN A 1 303 ? -26.526 7.308 57.676 1.00 81.31 303 GLN A O 1
ATOM 2567 N N . LEU A 1 304 ? -27.916 8.836 58.565 1.00 84.06 304 LEU A N 1
ATOM 2568 C CA . LEU A 1 304 ? -28.296 9.438 57.282 1.00 84.06 304 LEU A CA 1
ATOM 2569 C C . LEU A 1 304 ? -27.098 10.050 56.553 1.00 84.06 304 LEU A C 1
ATOM 2571 O O . LEU A 1 304 ? -26.991 9.890 55.339 1.00 84.06 304 LEU A O 1
ATOM 2575 N N . HIS A 1 305 ? -26.192 10.716 57.271 1.00 85.56 305 HIS A N 1
ATOM 2576 C CA . HIS A 1 305 ? -24.989 11.280 56.666 1.00 85.56 305 HIS A CA 1
ATOM 2577 C C . HIS A 1 305 ? -24.091 10.189 56.068 1.00 85.56 305 HIS A C 1
ATOM 2579 O O . HIS A 1 305 ? -23.765 10.266 54.888 1.00 85.56 305 HIS A O 1
ATOM 2585 N N . ASN A 1 306 ? -23.814 9.120 56.821 1.00 87.62 306 ASN A N 1
ATOM 2586 C CA . ASN A 1 306 ? -23.000 7.999 56.337 1.00 87.62 306 ASN A CA 1
ATOM 2587 C C . ASN A 1 306 ? -23.620 7.301 55.109 1.00 87.62 306 ASN A C 1
ATOM 2589 O O . ASN A 1 306 ? -22.910 6.866 54.200 1.00 87.62 306 ASN A O 1
ATOM 2593 N N . ILE A 1 307 ? -24.954 7.183 55.066 1.00 87.12 307 ILE A N 1
ATOM 2594 C CA . ILE A 1 307 ? -25.669 6.613 53.912 1.00 87.12 307 ILE A CA 1
ATOM 2595 C C . ILE A 1 307 ? -25.555 7.531 52.697 1.00 87.12 307 ILE A C 1
ATOM 2597 O O . ILE A 1 307 ? -25.373 7.039 51.585 1.00 87.12 307 ILE A O 1
ATOM 2601 N N . ARG A 1 308 ? -25.633 8.853 52.891 1.00 85.69 308 ARG A N 1
ATOM 2602 C CA . ARG A 1 308 ? -25.429 9.823 51.808 1.00 85.69 308 ARG A CA 1
ATOM 2603 C C . ARG A 1 308 ? -24.018 9.749 51.243 1.00 85.69 308 ARG A C 1
ATOM 2605 O O . ARG A 1 308 ? -23.883 9.728 50.024 1.00 85.69 308 ARG A O 1
ATOM 2612 N N . ASP A 1 309 ? -23.003 9.621 52.091 1.00 88.38 309 ASP A N 1
ATOM 2613 C CA . ASP A 1 309 ? -21.615 9.480 51.639 1.00 88.38 309 ASP A CA 1
ATOM 2614 C C . ASP A 1 309 ? -21.438 8.191 50.822 1.00 88.38 309 ASP A C 1
ATOM 2616 O O . ASP A 1 309 ? -20.954 8.227 49.690 1.00 88.38 309 ASP A O 1
ATOM 2620 N N . SER A 1 310 ? -21.973 7.071 51.322 1.00 86.88 310 SER A N 1
ATOM 2621 C CA . SER A 1 310 ? -21.976 5.787 50.601 1.00 86.88 310 SER A CA 1
ATOM 2622 C C . SER A 1 310 ? -22.720 5.875 49.259 1.00 86.88 310 SER A C 1
ATOM 2624 O O . SER A 1 310 ? -22.299 5.305 48.255 1.00 86.88 310 SER A O 1
ATOM 2626 N N . LYS A 1 311 ? -23.830 6.622 49.206 1.00 88.75 311 LYS A N 1
ATOM 2627 C CA . LYS A 1 311 ? -24.621 6.851 47.988 1.00 88.75 311 LYS A CA 1
ATOM 2628 C C . LYS A 1 311 ? -23.858 7.689 46.965 1.00 88.75 311 LYS A C 1
ATOM 2630 O O . LYS A 1 311 ? -23.899 7.366 45.780 1.00 88.75 311 LYS A O 1
ATOM 2635 N N . ILE A 1 312 ? -23.133 8.717 47.404 1.00 88.56 312 ILE A N 1
ATOM 2636 C CA . ILE A 1 312 ? -22.258 9.516 46.537 1.00 88.56 312 ILE A CA 1
ATOM 2637 C C . ILE A 1 312 ? -21.167 8.628 45.925 1.00 88.56 312 ILE A C 1
ATOM 2639 O O . ILE A 1 312 ? -20.914 8.724 44.724 1.00 88.56 312 ILE A O 1
ATOM 2643 N N . GLU A 1 313 ? -20.556 7.732 46.704 1.00 90.25 313 GLU A N 1
ATOM 2644 C CA . GLU A 1 313 ? -19.567 6.778 46.184 1.00 90.25 313 GLU A CA 1
ATOM 2645 C C . GLU A 1 313 ? -20.168 5.796 45.170 1.00 90.25 313 GLU A C 1
ATOM 2647 O O . GLU A 1 313 ? -19.591 5.593 44.100 1.00 90.25 313 GLU A O 1
ATOM 2652 N N . ILE A 1 314 ? -21.357 5.245 45.445 1.00 89.12 314 ILE A N 1
ATOM 2653 C CA . ILE A 1 314 ? -22.069 4.358 44.509 1.00 89.12 314 ILE A CA 1
ATOM 2654 C C . ILE A 1 314 ? -22.404 5.094 43.204 1.00 89.12 314 ILE A C 1
ATOM 2656 O O . ILE A 1 314 ? -22.225 4.532 42.124 1.00 89.12 314 ILE A O 1
ATOM 2660 N N . ILE A 1 315 ? -22.855 6.351 43.277 1.00 88.44 315 ILE A N 1
ATOM 2661 C CA . ILE A 1 315 ? -23.165 7.169 42.095 1.00 88.44 315 ILE A CA 1
ATOM 2662 C C . ILE A 1 315 ? -21.897 7.450 41.280 1.00 88.44 315 ILE A C 1
ATOM 2664 O O . ILE A 1 315 ? -21.916 7.294 40.059 1.00 88.44 315 ILE A O 1
ATOM 2668 N N . LYS A 1 316 ? -20.779 7.796 41.933 1.00 90.56 316 LYS A N 1
ATOM 2669 C CA . LYS A 1 316 ? -19.481 7.958 41.256 1.00 90.56 316 LYS A CA 1
ATOM 2670 C C . LYS A 1 316 ? -19.057 6.664 40.561 1.00 90.56 316 LYS A C 1
ATOM 2672 O O . LYS A 1 316 ? -18.672 6.696 39.397 1.00 90.56 316 LYS A O 1
ATOM 2677 N N . ALA A 1 317 ? -19.175 5.522 41.239 1.00 89.25 317 ALA A N 1
ATOM 2678 C CA . ALA A 1 317 ? -18.854 4.222 40.659 1.00 89.25 317 ALA A CA 1
ATOM 2679 C C . ALA A 1 317 ? -19.760 3.876 39.463 1.00 89.25 317 ALA A C 1
ATOM 2681 O O . ALA A 1 317 ? -19.260 3.393 38.448 1.00 89.25 317 ALA A O 1
ATOM 2682 N N . LEU A 1 318 ? -21.066 4.163 39.542 1.00 90.62 318 LEU A N 1
ATOM 2683 C CA . LEU A 1 318 ? -22.010 3.993 38.429 1.00 90.62 318 LEU A CA 1
ATOM 2684 C C . LEU A 1 318 ? -21.612 4.833 37.218 1.00 90.62 318 LEU A C 1
ATOM 2686 O O . LEU A 1 318 ? -21.583 4.311 36.106 1.00 90.62 318 LEU A O 1
ATOM 2690 N N . PHE A 1 319 ? -21.274 6.104 37.435 1.00 90.06 319 PHE A N 1
ATOM 2691 C CA . PHE A 1 319 ? -20.840 6.996 36.365 1.00 90.06 319 PHE A CA 1
ATOM 2692 C C . PHE A 1 319 ? -19.572 6.471 35.680 1.00 90.06 319 PHE A C 1
ATOM 2694 O O . PHE A 1 319 ? -19.533 6.351 34.457 1.00 90.06 319 PHE A O 1
ATOM 2701 N N . THR A 1 320 ? -18.569 6.059 36.460 1.00 92.31 320 THR A N 1
ATOM 2702 C CA . THR A 1 320 ? -17.323 5.488 35.931 1.00 92.31 320 THR A CA 1
ATOM 2703 C C . THR A 1 320 ? -17.568 4.196 35.149 1.00 92.31 320 THR A C 1
ATOM 2705 O O . THR A 1 320 ? -16.998 4.003 34.077 1.00 92.31 320 THR A O 1
ATOM 2708 N N . VAL A 1 321 ? -18.422 3.296 35.651 1.00 90.38 321 VAL A N 1
ATOM 2709 C CA . VAL A 1 321 ? -18.757 2.048 34.946 1.00 90.38 321 VAL A CA 1
ATOM 2710 C C . VAL A 1 321 ? -19.511 2.336 33.647 1.00 90.38 321 VAL A C 1
ATOM 2712 O O . VAL A 1 321 ? -19.158 1.746 32.629 1.00 90.38 321 VAL A O 1
ATOM 2715 N N . ASN A 1 322 ? -20.480 3.256 33.650 1.00 89.50 322 ASN A N 1
ATOM 2716 C CA . ASN A 1 322 ? -21.206 3.664 32.441 1.00 89.50 322 ASN A CA 1
ATOM 2717 C C . ASN A 1 322 ? -20.269 4.262 31.391 1.00 89.50 322 ASN A C 1
ATOM 2719 O O . ASN A 1 322 ? -20.248 3.782 30.261 1.00 89.50 322 ASN A O 1
ATOM 2723 N N . SER A 1 323 ? -19.426 5.222 31.780 1.00 89.62 323 SER A N 1
ATOM 2724 C CA . SER A 1 323 ? -18.455 5.839 30.871 1.00 89.62 323 SER A CA 1
ATOM 2725 C C . SER A 1 323 ? -17.496 4.801 30.277 1.00 89.62 323 SER A C 1
ATOM 2727 O O . SER A 1 323 ? -17.225 4.801 29.076 1.00 89.62 323 SER A O 1
ATOM 2729 N N . ASN A 1 324 ? -17.037 3.840 31.085 1.00 89.81 324 ASN A N 1
ATOM 2730 C CA . ASN A 1 324 ? -16.190 2.756 30.594 1.00 89.81 324 ASN A CA 1
ATOM 2731 C C . ASN A 1 324 ? -16.927 1.811 29.630 1.00 89.81 324 ASN A C 1
ATOM 2733 O O . ASN A 1 324 ? -16.306 1.291 28.703 1.00 89.81 324 ASN A O 1
ATOM 2737 N N . ILE A 1 325 ? -18.223 1.557 29.846 1.00 88.44 325 ILE A N 1
ATOM 2738 C CA . ILE A 1 325 ? -19.045 0.751 28.934 1.00 88.44 325 ILE A CA 1
ATOM 2739 C C . ILE A 1 325 ? -19.193 1.477 27.598 1.00 88.44 325 ILE A C 1
ATOM 2741 O O . ILE A 1 325 ? -18.901 0.884 26.562 1.00 88.44 325 ILE A O 1
ATOM 2745 N N . GLU A 1 326 ? -19.598 2.745 27.620 1.00 89.38 326 GLU A N 1
ATOM 2746 C CA . GLU A 1 326 ? -19.769 3.577 26.423 1.00 89.38 326 GLU A CA 1
ATOM 2747 C C . GLU A 1 326 ? -18.471 3.650 25.614 1.00 89.38 326 GLU A C 1
ATOM 2749 O O . GLU A 1 326 ? -18.460 3.315 24.430 1.00 89.38 326 GLU A O 1
ATOM 2754 N N . ASN A 1 327 ? -17.350 3.956 26.272 1.00 90.06 327 ASN A N 1
ATOM 2755 C CA . ASN A 1 327 ? -16.032 3.986 25.641 1.00 90.06 327 ASN A CA 1
ATOM 2756 C C . ASN A 1 327 ? -15.655 2.631 25.013 1.00 90.06 327 ASN A C 1
ATOM 2758 O O . ASN A 1 327 ? -15.135 2.573 23.901 1.00 90.06 327 ASN A O 1
ATOM 2762 N N . LEU A 1 328 ? -15.946 1.515 25.694 1.00 88.00 328 LEU A N 1
ATOM 2763 C CA . LEU A 1 328 ? -15.698 0.180 25.147 1.00 88.00 328 LEU A CA 1
ATOM 2764 C C . LEU A 1 328 ? -16.537 -0.087 23.888 1.00 88.00 328 LEU A C 1
ATOM 2766 O O . LEU A 1 328 ? -16.035 -0.713 22.957 1.00 88.00 328 LEU A O 1
ATOM 2770 N N . PHE A 1 329 ? -17.799 0.347 23.854 1.00 84.44 329 PHE A N 1
ATOM 2771 C CA . PHE A 1 329 ? -18.653 0.188 22.676 1.00 84.44 329 PHE A CA 1
ATOM 2772 C C . PHE A 1 329 ? -18.146 1.013 21.497 1.00 84.44 329 PHE A C 1
ATOM 2774 O O . PHE A 1 329 ? -17.907 0.428 20.444 1.00 84.44 329 PHE A O 1
ATOM 2781 N N . LEU A 1 330 ? -17.911 2.310 21.700 1.00 85.12 330 LEU A N 1
ATOM 2782 C CA . LEU A 1 330 ? -17.439 3.217 20.651 1.00 85.12 330 LEU A CA 1
ATOM 2783 C C . LEU A 1 330 ? -16.096 2.761 20.073 1.00 85.12 330 LEU A C 1
ATOM 2785 O O . LEU A 1 330 ? -15.918 2.706 18.862 1.00 85.12 330 LEU A O 1
ATOM 2789 N N . ARG A 1 331 ? -15.162 2.345 20.934 1.00 86.69 331 ARG A N 1
ATOM 2790 C CA . ARG A 1 331 ? -13.838 1.904 20.487 1.00 86.69 331 ARG A CA 1
ATOM 2791 C C . ARG A 1 331 ? -13.871 0.581 19.724 1.00 86.69 331 ARG A C 1
ATOM 2793 O O . ARG A 1 331 ? -13.075 0.391 18.811 1.00 86.69 331 ARG A O 1
ATOM 2800 N N . ILE A 1 332 ? -14.742 -0.355 20.110 1.00 84.00 332 ILE A N 1
ATOM 2801 C CA . ILE A 1 332 ? -14.905 -1.612 19.364 1.00 84.00 332 ILE A CA 1
ATOM 2802 C C . ILE A 1 332 ? -15.548 -1.336 18.010 1.00 84.00 332 ILE A C 1
ATOM 2804 O O . ILE A 1 332 ? -15.092 -1.898 17.021 1.00 84.00 332 ILE A O 1
ATOM 2808 N N . ASP A 1 333 ? -16.582 -0.497 17.979 1.00 76.38 333 ASP A N 1
ATOM 2809 C CA . ASP A 1 333 ? -17.287 -0.137 16.752 1.00 76.38 333 ASP A CA 1
ATOM 2810 C C . ASP A 1 333 ? -16.336 0.498 15.736 1.00 76.38 333 ASP A C 1
ATOM 2812 O O . ASP A 1 333 ? -16.168 -0.045 14.646 1.00 76.38 333 ASP A O 1
ATOM 2816 N N . GLN A 1 334 ? -15.587 1.521 16.160 1.00 78.88 334 GLN A N 1
ATOM 2817 C CA . GLN A 1 334 ? -14.557 2.162 15.344 1.00 78.88 334 GLN A CA 1
ATOM 2818 C C . GLN A 1 334 ? -13.546 1.147 14.790 1.00 78.88 334 GLN A C 1
ATOM 2820 O O . GLN A 1 334 ? -13.330 1.076 13.585 1.00 78.88 334 GLN A O 1
ATOM 2825 N N . LEU A 1 335 ? -12.960 0.300 15.647 1.00 78.81 335 LEU A N 1
ATOM 2826 C CA . LEU A 1 335 ? -11.976 -0.690 15.199 1.00 78.81 335 LEU A CA 1
ATOM 2827 C C . LEU A 1 335 ? -12.582 -1.723 14.239 1.00 78.81 335 LEU A C 1
ATOM 2829 O O . LEU A 1 335 ? -11.908 -2.175 13.317 1.00 78.81 335 LEU A O 1
ATOM 2833 N N . CYS A 1 336 ? -13.822 -2.155 14.461 1.00 74.50 336 CYS A N 1
ATOM 2834 C CA . CYS A 1 336 ? -14.502 -3.084 13.564 1.00 74.50 336 CYS A CA 1
ATOM 2835 C C . CYS A 1 336 ? -14.794 -2.435 12.208 1.00 74.50 336 CYS A C 1
ATOM 2837 O O . CYS A 1 336 ? -14.550 -3.073 11.184 1.00 74.50 336 CYS A O 1
ATOM 2839 N N . PHE A 1 337 ? -15.266 -1.190 12.211 1.00 72.50 337 PHE A N 1
ATOM 2840 C CA . PHE A 1 337 ? -15.548 -0.416 11.011 1.00 72.50 337 PHE A CA 1
ATOM 2841 C C . PHE A 1 337 ? -14.285 -0.219 10.166 1.00 72.50 337 PHE A C 1
ATOM 2843 O O . PHE A 1 337 ? -14.253 -0.656 9.015 1.00 72.50 337 PHE A O 1
ATOM 2850 N N . ASP A 1 338 ? -13.212 0.304 10.767 1.00 71.94 338 ASP A N 1
ATOM 2851 C CA . ASP A 1 338 ? -11.934 0.542 10.086 1.00 71.94 338 ASP A CA 1
ATOM 2852 C C . ASP A 1 338 ? -11.391 -0.746 9.449 1.00 71.94 338 ASP A C 1
ATOM 2854 O O . ASP A 1 338 ? -10.974 -0.763 8.289 1.00 71.94 338 ASP A O 1
ATOM 2858 N N . ASN A 1 339 ? -11.452 -1.865 10.181 1.00 77.75 339 ASN A N 1
ATOM 2859 C CA . ASN A 1 339 ? -11.007 -3.156 9.663 1.00 77.75 339 ASN A CA 1
ATOM 2860 C C . ASN A 1 339 ? -11.859 -3.631 8.479 1.00 77.75 339 ASN A C 1
ATOM 2862 O O . ASN A 1 339 ? -11.303 -4.150 7.515 1.00 77.75 339 ASN A O 1
ATOM 2866 N N . ILE A 1 340 ? -13.186 -3.471 8.519 1.00 74.75 340 ILE A N 1
ATOM 2867 C CA . ILE A 1 340 ? -14.066 -3.865 7.406 1.00 74.75 340 ILE A CA 1
ATOM 2868 C C . ILE A 1 340 ? -13.763 -3.029 6.161 1.00 74.75 340 ILE A C 1
ATOM 2870 O O . ILE A 1 340 ? -13.633 -3.597 5.076 1.00 74.75 340 ILE A O 1
ATOM 2874 N N . VAL A 1 341 ? -13.590 -1.713 6.312 1.00 67.56 341 VAL A N 1
ATOM 2875 C CA . VAL A 1 341 ? -13.217 -0.824 5.202 1.00 67.56 341 VAL A CA 1
ATOM 2876 C C . VAL A 1 341 ? -11.880 -1.263 4.598 1.00 67.56 341 VAL A C 1
ATOM 2878 O O . VAL A 1 341 ? -11.790 -1.479 3.387 1.00 67.56 341 VAL A O 1
ATOM 2881 N N . MET A 1 342 ? -10.861 -1.521 5.421 1.00 72.75 342 MET A N 1
ATOM 2882 C CA . MET A 1 342 ? -9.569 -2.029 4.941 1.00 72.75 342 MET A CA 1
ATOM 2883 C C . MET A 1 342 ? -9.680 -3.405 4.269 1.00 72.75 342 MET A C 1
ATOM 2885 O O . MET A 1 342 ? -9.054 -3.645 3.241 1.00 72.75 342 MET A O 1
ATOM 2889 N N . PHE A 1 343 ? -10.494 -4.322 4.793 1.00 75.38 343 PHE A N 1
ATOM 2890 C CA . PHE A 1 343 ? -10.701 -5.613 4.138 1.00 75.38 343 PHE A CA 1
ATOM 2891 C C . PHE A 1 343 ? -11.429 -5.468 2.802 1.00 75.38 343 PHE A C 1
ATOM 2893 O O . PHE A 1 343 ? -11.062 -6.155 1.854 1.00 75.38 343 PHE A O 1
ATOM 2900 N N . SER A 1 344 ? -12.409 -4.570 2.689 1.00 68.44 344 SER A N 1
ATOM 2901 C CA . SER A 1 344 ? -13.132 -4.336 1.432 1.00 68.44 344 SER A CA 1
ATOM 2902 C C . SER A 1 344 ? -12.202 -3.853 0.312 1.00 68.44 344 SER A C 1
ATOM 2904 O O . SER A 1 344 ? -12.273 -4.340 -0.816 1.00 68.44 344 SER A O 1
ATOM 2906 N N . THR A 1 345 ? -11.253 -2.977 0.643 1.00 70.88 345 THR A N 1
ATOM 2907 C CA . THR A 1 345 ? -10.271 -2.449 -0.313 1.00 70.88 345 THR A CA 1
ATOM 2908 C C . THR A 1 345 ? -9.250 -3.514 -0.707 1.00 70.88 345 THR A C 1
ATOM 2910 O O . THR A 1 345 ? -8.916 -3.650 -1.883 1.00 70.88 345 THR A O 1
ATOM 2913 N N . ILE A 1 346 ? -8.825 -4.354 0.243 1.00 76.69 346 ILE A N 1
ATOM 2914 C CA . ILE A 1 346 ? -8.006 -5.539 -0.045 1.00 76.69 346 ILE A CA 1
ATOM 2915 C C . ILE A 1 346 ? -8.747 -6.511 -0.980 1.00 76.69 346 ILE A C 1
ATOM 2917 O O . ILE A 1 346 ? -8.137 -7.024 -1.916 1.00 76.69 346 ILE A O 1
ATOM 2921 N N . MET A 1 347 ? -10.045 -6.753 -0.763 1.00 73.44 347 MET A N 1
ATOM 2922 C CA . MET A 1 347 ? -10.845 -7.639 -1.622 1.00 73.44 347 MET A CA 1
ATOM 2923 C C . MET A 1 347 ? -10.957 -7.103 -3.047 1.00 73.44 347 MET A C 1
ATOM 2925 O O . MET A 1 347 ? -10.749 -7.864 -3.987 1.00 73.44 347 MET A O 1
ATOM 2929 N N . ARG A 1 348 ? -11.148 -5.789 -3.220 1.00 74.44 348 ARG A N 1
ATOM 2930 C CA . ARG A 1 348 ? -11.125 -5.154 -4.546 1.00 74.44 348 ARG A CA 1
ATOM 2931 C C . ARG A 1 348 ? -9.811 -5.418 -5.290 1.00 74.44 348 ARG A C 1
ATOM 2933 O O . ARG A 1 348 ? -9.834 -5.735 -6.475 1.00 74.44 348 ARG A O 1
ATOM 2940 N N . ASN A 1 349 ? -8.676 -5.363 -4.591 1.00 77.44 349 ASN A N 1
ATOM 2941 C CA . ASN A 1 349 ? -7.371 -5.671 -5.187 1.00 77.44 349 ASN A CA 1
ATOM 2942 C C . ASN A 1 349 ? -7.240 -7.157 -5.568 1.00 77.44 349 ASN A C 1
ATOM 2944 O O . ASN A 1 349 ? -6.599 -7.481 -6.567 1.00 77.44 349 ASN A O 1
ATOM 2948 N N . PHE A 1 350 ? -7.833 -8.073 -4.794 1.00 78.56 350 PHE A N 1
ATOM 2949 C CA . PHE A 1 350 ? -7.883 -9.487 -5.176 1.00 78.56 350 PHE A CA 1
ATOM 2950 C C . PHE A 1 350 ? -8.738 -9.706 -6.426 1.00 78.56 350 PHE A C 1
ATOM 2952 O O . PHE A 1 350 ? -8.320 -10.455 -7.306 1.00 78.56 350 PHE A O 1
ATOM 2959 N N . ASP A 1 351 ? -9.870 -9.014 -6.552 1.00 75.94 351 ASP A N 1
ATOM 2960 C CA . ASP A 1 351 ? -10.696 -9.075 -7.760 1.00 75.94 351 ASP A CA 1
ATOM 2961 C C . ASP A 1 351 ? -9.942 -8.536 -8.983 1.00 75.94 351 ASP A C 1
ATOM 2963 O O . ASP A 1 351 ? -10.051 -9.092 -10.074 1.00 75.94 351 ASP A O 1
ATOM 2967 N N . GLU A 1 352 ? -9.133 -7.487 -8.828 1.00 77.12 352 GLU A N 1
ATOM 2968 C CA . GLU A 1 352 ? -8.267 -6.995 -9.906 1.00 77.12 352 GLU A CA 1
ATOM 2969 C C . GLU A 1 352 ? -7.191 -8.007 -10.306 1.00 77.12 352 GLU A C 1
ATOM 2971 O O . GLU A 1 352 ? -6.958 -8.194 -11.498 1.00 77.12 352 GLU A O 1
ATOM 2976 N N . LEU A 1 353 ? -6.599 -8.728 -9.347 1.00 74.38 353 LEU A N 1
ATOM 2977 C CA . LEU A 1 353 ? -5.656 -9.811 -9.646 1.00 74.38 353 LEU A CA 1
ATOM 2978 C C . LEU A 1 353 ? -6.293 -10.940 -10.467 1.00 74.38 353 LEU A C 1
ATOM 2980 O O . LEU A 1 353 ? -5.587 -11.563 -11.250 1.00 74.38 353 LEU A O 1
ATOM 2984 N N . THR A 1 354 ? -7.599 -11.201 -10.332 1.00 69.44 354 THR A N 1
ATOM 2985 C CA . THR A 1 354 ? -8.286 -12.217 -11.161 1.00 69.44 354 THR A CA 1
ATOM 2986 C C . THR A 1 354 ? -8.492 -11.800 -12.619 1.00 69.44 354 THR A C 1
ATOM 2988 O O . THR A 1 354 ? -8.844 -12.639 -13.444 1.00 69.44 354 THR A O 1
ATOM 2991 N N . LYS A 1 355 ? -8.302 -10.513 -12.939 1.00 72.38 355 LYS A N 1
ATOM 2992 C CA . LYS A 1 355 ? -8.480 -9.953 -14.289 1.00 72.38 355 LYS A CA 1
ATOM 2993 C C . LYS A 1 355 ? -7.173 -9.860 -15.086 1.00 72.38 355 LYS A C 1
ATOM 2995 O O . LYS A 1 355 ? -7.235 -9.506 -16.262 1.00 72.38 355 LYS A O 1
ATOM 3000 N N . ILE A 1 356 ? -6.030 -10.108 -14.441 1.00 64.75 356 ILE A N 1
ATOM 3001 C CA . ILE A 1 356 ? -4.696 -10.206 -15.060 1.00 64.75 356 ILE A CA 1
ATOM 3002 C C . ILE A 1 356 ? -4.534 -11.611 -15.628 1.00 64.75 356 ILE A C 1
ATOM 3004 O O . ILE A 1 356 ? -4.047 -11.713 -16.776 1.00 64.75 356 ILE A O 1
#

Radius of gyration: 39.39 Å; chains: 1; bounding box: 80×54×121 Å

pLDDT: mean 75.11, std 15.88, range [28.05, 92.44]

Sequence (356 aa):
MSLSINKLGKILKKKDWIIKKTFSVSGMCVYIEILHIDSGKTIFIYIPSKYDIETTENYEDYKLHYLEVNEEGNITSDYAEDNEEKYTEIEIDHTEQIRNRKNIENYLTDNYRCPISLKEISKKDIQQIKEIFRQLKRLKYCVENIPYKICILYKCYFCVIRRDNTFDFYSIENLTIDDKRKFIMVTDLETVYEEINILHNNSESSYNGILNVLEKNQEKNIKNIKKMIEYKNNFILLSSQFKNRKQKMFKQLDKLKYLLDVCNKIESRLQHKILNIEEKFSNKNNLTDDMRKNNIIFNSKKQLHNIRDSKIEIIKALFTVNSNIENLFLRIDQLCFDNIVMFSTIMRNFDELTKI

Secondary structure (DSSP, 8-state):
-B--HHHHHHHHHTTTEEEEEEEEETTEEEEEEEEETTT--EEEEE--TTSB-BPPTTSEEEEEEE--------HHHHHHGGGS-----------SGGGG-TTHHHHHHHHHTS---SS---HHHHHHHHHHHHHHHHHGGGSTTSS-EEEEEETTEEEEE-TTS-EEEEEETT----SS-EEEEEEEHHHHHHHTTTHHHHHHHHHHHHHHHHHHHHHHHHHHHHHHHHHHHHHHHHHHHHHHHHHHHHHHHHHHHHHHHHHHHHHHHHHHHHHHHHHHTSS---HHHHHHHHHHHHHHHHHHHHHHHHHHHHHHHHHHHHHHHHHHHHHHHHHHHHHHHHHHHHHHHHHHHTT-